Protein AF-A0A5P2AQ84-F1 (afdb_monomer_lite)

pLDDT: mean 82.45, std 14.64, range [41.22, 98.06]

Foldseek 3Di:
DVVVVVVCVVPPPPLLVCLLVVLLLLVLFVCLQQLVLVVSLVSLVSSQVSDPVGDDPLSLLLNLLSCVSVVVLVVSLVSLVVVLVVVVVVVVVVHDWLLVNLLSLQLSLVSCVVVVNNVSSVVSLVVSLVSLVVCVVPPTDDDLLVLLQVLLLSLLSVLPVLWDRHRPVRGEGSRSGRPVSHDPVNLCVLQVPADPCLCVLHDDDLPPDLSRLSSNLSSSSNSCNVPVPCRLVSSLRSLVSSCVSLVVPPPCLVSNLSSLQSNLSSCSSVRVSVSSSVSSVVSVVSVVVPDDDPDPPPPDD

Secondary structure (DSSP, 8-state):
-HHHHHHHHHHT--HHHHHHTT-HHHHHHHHHHTT-HHHHHHHHHHHHHH-TT---HHHHHHHHHHHHHTT-HHHHHHHHHHHHHHHHHHHHTT-S-HHHHHHHHHHHHHHHHHTT-HHHHHHHHHHHHHHHHHHHHH-----HHHHHHHHHHHHHHHTGGGSPPP-SSSPPP-TTS-GGGS-HHHHHHHHHTS-HHHHTTPPPPTTS-HHHHHHHHHHHHHHHTT-GGGHHHHHHHHHHHHHHHHHH-TT-HHHHHHHHHHHHHHHHHTT-HHHHHHHHHHHHHHHHHHSPPPPP-----

Structure (mmCIF, N/CA/C/O backbone):
data_AF-A0A5P2AQ84-F1
#
_entry.id   AF-A0A5P2AQ84-F1
#
loop_
_atom_site.group_PDB
_atom_site.id
_atom_site.type_symbol
_atom_site.label_atom_id
_atom_site.label_alt_id
_atom_site.label_comp_id
_atom_site.label_asym_id
_atom_site.label_entity_id
_atom_site.label_seq_id
_atom_site.pdbx_PDB_ins_code
_atom_site.Cartn_x
_atom_site.Cartn_y
_atom_site.Cartn_z
_atom_site.occupancy
_atom_site.B_iso_or_equiv
_atom_site.auth_seq_id
_atom_site.auth_comp_id
_atom_site.auth_asym_id
_atom_site.auth_atom_id
_atom_site.pdbx_PDB_model_num
ATOM 1 N N . MET A 1 1 ? 14.757 -0.993 -28.310 1.00 44.25 1 MET A N 1
ATOM 2 C CA . MET A 1 1 ? 15.789 -0.525 -27.352 1.00 44.25 1 MET A CA 1
ATOM 3 C C . MET A 1 1 ? 15.777 -1.305 -26.025 1.00 44.25 1 MET A C 1
ATOM 5 O O . MET A 1 1 ? 16.803 -1.334 -25.363 1.00 44.25 1 MET A O 1
ATOM 9 N N . CYS A 1 2 ? 14.681 -1.981 -25.638 1.00 54.44 2 CYS A N 1
ATOM 10 C CA . CYS A 1 2 ? 14.621 -2.771 -24.393 1.00 54.44 2 CYS A CA 1
ATOM 11 C C . CYS A 1 2 ? 15.257 -4.175 -24.487 1.00 54.44 2 CYS A C 1
ATOM 13 O O . CYS A 1 2 ? 15.838 -4.635 -23.508 1.00 54.44 2 CYS A O 1
ATOM 15 N N . GLU A 1 3 ? 15.244 -4.834 -25.653 1.00 43.97 3 GLU A N 1
ATOM 16 C CA . GLU A 1 3 ? 15.889 -6.151 -25.807 1.00 43.97 3 GLU A CA 1
ATOM 17 C C . GLU A 1 3 ? 17.417 -6.096 -25.713 1.00 43.97 3 GLU A C 1
ATOM 19 O O . GLU A 1 3 ? 18.007 -7.001 -25.130 1.00 43.97 3 GLU A O 1
ATOM 24 N N . GLU A 1 4 ? 18.058 -5.026 -26.197 1.00 41.97 4 GLU A N 1
ATOM 25 C CA . GLU A 1 4 ? 19.509 -4.850 -26.046 1.00 41.97 4 GLU A CA 1
ATOM 26 C C . GLU A 1 4 ? 19.905 -4.609 -24.588 1.00 41.97 4 GLU A C 1
ATOM 28 O O . GLU A 1 4 ? 20.848 -5.231 -24.120 1.00 41.97 4 GLU A O 1
ATOM 33 N N . LEU A 1 5 ? 19.165 -3.802 -23.817 1.00 50.50 5 LEU A N 1
ATOM 34 C CA . LEU A 1 5 ? 19.452 -3.617 -22.386 1.00 50.50 5 LEU A CA 1
ATOM 35 C C . LEU A 1 5 ? 19.204 -4.899 -21.577 1.00 50.50 5 LEU A C 1
ATOM 37 O O . LEU A 1 5 ? 19.993 -5.223 -20.691 1.00 50.50 5 LEU A O 1
ATOM 41 N N . ALA A 1 6 ? 18.168 -5.673 -21.915 1.00 48.38 6 ALA A N 1
ATOM 42 C CA . ALA A 1 6 ? 17.906 -6.972 -21.299 1.00 48.38 6 ALA A CA 1
ATOM 43 C C . ALA A 1 6 ? 18.914 -8.057 -21.738 1.00 48.38 6 ALA A C 1
ATOM 45 O O . ALA A 1 6 ? 19.216 -8.967 -20.969 1.00 48.38 6 ALA A O 1
ATOM 46 N N . ALA A 1 7 ? 19.453 -8.003 -22.960 1.00 41.69 7 ALA A N 1
ATOM 47 C CA . ALA A 1 7 ? 20.528 -8.886 -23.427 1.00 41.69 7 ALA A CA 1
ATOM 48 C C . ALA A 1 7 ? 21.891 -8.508 -22.814 1.00 41.69 7 ALA A C 1
ATOM 50 O O . ALA A 1 7 ? 22.640 -9.386 -22.393 1.00 41.69 7 ALA A O 1
ATOM 51 N N . VAL A 1 8 ? 22.171 -7.213 -22.651 1.00 43.34 8 VAL A N 1
ATOM 52 C CA . VAL A 1 8 ? 23.368 -6.688 -21.972 1.00 43.34 8 VAL A CA 1
ATOM 53 C C . VAL A 1 8 ? 23.326 -6.977 -20.462 1.00 43.34 8 VAL A C 1
ATOM 55 O O . VAL A 1 8 ? 24.349 -7.343 -19.879 1.00 43.34 8 VAL A O 1
ATOM 58 N N . ALA A 1 9 ? 22.145 -6.939 -19.832 1.00 47.69 9 ALA A N 1
ATOM 59 C CA . ALA A 1 9 ? 21.945 -7.414 -18.458 1.00 47.69 9 ALA A CA 1
ATOM 60 C C . ALA A 1 9 ? 22.177 -8.930 -18.316 1.00 47.69 9 ALA A C 1
ATOM 62 O O . ALA A 1 9 ? 22.679 -9.381 -17.289 1.00 47.69 9 ALA A O 1
ATOM 63 N N . ARG A 1 10 ? 21.864 -9.714 -19.359 1.00 50.53 10 ARG A N 1
ATOM 64 C CA . ARG A 1 10 ? 22.060 -11.171 -19.381 1.00 50.53 10 ARG A CA 1
ATOM 65 C C . ARG A 1 10 ? 23.508 -11.600 -19.641 1.00 50.53 10 ARG A C 1
ATOM 67 O O . ARG A 1 10 ? 23.844 -12.722 -19.269 1.00 50.53 10 ARG A O 1
ATOM 74 N N . HIS A 1 11 ? 24.355 -10.769 -20.262 1.00 41.22 11 HIS A N 1
ATOM 75 C CA . HIS A 1 11 ? 25.681 -11.201 -20.745 1.00 41.22 11 HIS A CA 1
ATOM 76 C C . HIS A 1 11 ? 26.899 -10.322 -20.406 1.00 41.22 11 HIS A C 1
ATOM 78 O O . HIS A 1 11 ? 28.002 -10.692 -20.803 1.00 41.22 11 HIS A O 1
ATOM 84 N N . GLY A 1 12 ? 26.800 -9.225 -19.647 1.00 42.78 12 GLY A N 1
ATOM 85 C CA . GLY A 1 12 ? 28.044 -8.494 -19.335 1.00 42.78 12 GLY A CA 1
ATOM 86 C C . GLY A 1 12 ? 27.992 -7.267 -18.439 1.00 42.78 12 GLY A C 1
ATOM 87 O O . GLY A 1 12 ? 29.034 -6.655 -18.217 1.00 42.78 12 GLY A O 1
ATOM 88 N N . LEU A 1 13 ? 26.839 -6.880 -17.900 1.00 53.53 13 LEU A N 1
ATOM 89 C CA . LEU A 1 13 ? 26.825 -5.861 -16.856 1.00 53.53 13 LEU A CA 1
ATOM 90 C C . LEU A 1 13 ? 27.355 -6.473 -15.560 1.00 53.53 13 LEU A C 1
ATOM 92 O O . LEU A 1 13 ? 26.782 -7.429 -15.040 1.00 53.53 13 LEU A O 1
ATOM 96 N N . ASP A 1 14 ? 28.432 -5.899 -15.021 1.00 64.88 14 ASP A N 1
ATOM 97 C CA . ASP A 1 14 ? 28.764 -6.039 -13.607 1.00 64.88 14 ASP A CA 1
ATOM 98 C C . ASP A 1 14 ? 27.556 -5.520 -12.816 1.00 64.88 14 ASP A C 1
ATOM 100 O O . ASP A 1 14 ? 27.454 -4.333 -12.520 1.00 64.88 14 ASP A O 1
ATOM 104 N N . LEU A 1 15 ? 26.586 -6.398 -12.541 1.00 60.47 15 LEU A N 1
ATOM 105 C CA . LEU A 1 15 ? 25.355 -6.060 -11.829 1.00 60.47 15 LEU A CA 1
ATOM 106 C C . LEU A 1 15 ? 25.687 -5.454 -10.464 1.00 60.47 15 LEU A C 1
ATOM 108 O O . LEU A 1 15 ? 24.972 -4.575 -9.994 1.00 60.47 15 LEU A O 1
ATOM 112 N N . ARG A 1 16 ? 26.819 -5.852 -9.863 1.00 58.78 16 ARG A N 1
ATOM 113 C CA . ARG A 1 16 ? 27.332 -5.239 -8.634 1.00 58.78 16 ARG A CA 1
ATOM 114 C C . ARG A 1 16 ? 27.873 -3.835 -8.896 1.00 58.78 16 ARG A C 1
ATOM 116 O O . ARG A 1 16 ? 27.653 -2.951 -8.078 1.00 58.78 16 ARG A O 1
ATOM 123 N N . GLY A 1 17 ? 28.553 -3.609 -10.012 1.00 58.19 17 GLY A N 1
ATOM 124 C CA . GLY A 1 17 ? 29.008 -2.295 -10.473 1.00 58.19 17 GLY A CA 1
ATOM 125 C C . GLY A 1 17 ? 27.855 -1.343 -10.802 1.00 58.19 17 GLY A C 1
ATOM 126 O O . GLY A 1 17 ? 27.860 -0.199 -10.356 1.00 58.19 17 GLY A O 1
ATOM 127 N N . ALA A 1 18 ? 26.824 -1.811 -11.504 1.00 61.06 18 ALA A N 1
ATOM 128 C CA . ALA A 1 18 ? 25.643 -1.015 -11.832 1.00 61.06 18 ALA A CA 1
ATOM 129 C C . ALA A 1 18 ? 24.781 -0.705 -10.592 1.00 61.06 18 ALA A C 1
ATOM 131 O O . ALA A 1 18 ? 24.343 0.435 -10.429 1.00 61.06 18 ALA A O 1
ATOM 132 N N . ALA A 1 19 ? 24.622 -1.670 -9.677 1.00 60.28 19 ALA A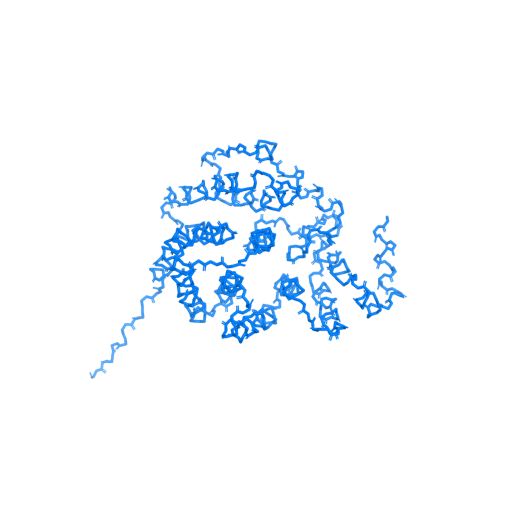 N 1
ATOM 133 C CA . ALA A 1 19 ? 24.042 -1.460 -8.348 1.00 60.28 19 ALA A CA 1
ATOM 134 C C . ALA A 1 19 ? 24.817 -0.397 -7.547 1.00 60.28 19 ALA A C 1
ATOM 136 O O . ALA A 1 19 ? 24.253 0.600 -7.101 1.00 60.28 19 ALA A O 1
ATOM 137 N N . ARG A 1 20 ? 26.152 -0.520 -7.470 1.00 60.00 20 ARG A N 1
ATOM 138 C CA . ARG A 1 20 ? 27.031 0.473 -6.815 1.00 60.00 20 ARG A CA 1
ATOM 139 C C . ARG A 1 20 ? 26.928 1.878 -7.412 1.00 60.00 20 ARG A C 1
ATOM 141 O O . ARG A 1 20 ? 27.202 2.844 -6.703 1.00 60.00 20 ARG A O 1
ATOM 148 N N . ASN A 1 21 ? 26.542 1.982 -8.680 1.00 62.62 21 ASN A N 1
ATOM 149 C CA . ASN A 1 21 ? 26.351 3.242 -9.396 1.00 62.62 21 ASN A CA 1
ATOM 150 C C . ASN A 1 21 ? 24.903 3.768 -9.325 1.00 62.62 21 ASN A C 1
ATOM 152 O O . ASN A 1 21 ? 24.571 4.724 -10.021 1.00 62.62 21 ASN A O 1
ATOM 156 N N . GLY A 1 22 ? 24.041 3.171 -8.492 1.00 64.75 22 GLY A N 1
ATOM 157 C CA . GLY A 1 22 ? 22.682 3.657 -8.235 1.00 64.75 22 GLY A CA 1
ATOM 158 C C . GLY A 1 22 ? 21.641 3.259 -9.285 1.00 64.75 22 GLY A C 1
ATOM 159 O O . GLY A 1 22 ? 20.554 3.835 -9.302 1.00 64.75 22 GLY A O 1
ATOM 160 N N . PHE A 1 23 ? 21.941 2.285 -10.153 1.00 72.06 23 PHE A N 1
ATOM 161 C CA . PHE A 1 23 ? 20.999 1.782 -11.164 1.00 72.06 23 PHE A CA 1
ATOM 162 C C . PHE A 1 23 ? 20.190 0.559 -10.708 1.00 72.06 23 PHE A C 1
ATOM 164 O O . PHE A 1 23 ? 19.353 0.079 -11.472 1.00 72.06 23 PHE A O 1
ATOM 171 N N . GLY A 1 24 ? 20.401 0.061 -9.485 1.00 77.06 24 GLY A N 1
ATOM 172 C CA . GLY A 1 24 ? 19.746 -1.149 -8.974 1.00 77.06 24 GLY A CA 1
ATOM 173 C C . GLY A 1 24 ? 18.219 -1.105 -9.040 1.00 77.06 24 GLY A C 1
ATOM 174 O O . GLY A 1 24 ? 17.603 -2.036 -9.559 1.00 77.06 24 GLY A O 1
ATOM 175 N N . GLY A 1 25 ? 17.609 0.019 -8.645 1.00 81.38 25 GLY A N 1
ATOM 176 C CA . GLY A 1 25 ? 16.155 0.213 -8.715 1.00 81.38 25 GLY A CA 1
ATOM 177 C C . GLY A 1 25 ? 15.579 0.063 -10.129 1.00 81.38 25 GLY A C 1
ATOM 178 O O . GLY A 1 25 ? 14.573 -0.623 -10.314 1.00 81.38 25 GLY A O 1
ATOM 179 N N . ARG A 1 26 ? 16.251 0.633 -11.139 1.00 85.31 26 ARG A N 1
ATOM 180 C CA . ARG A 1 26 ? 15.857 0.524 -12.555 1.00 85.31 26 ARG A CA 1
ATOM 181 C C . ARG A 1 26 ? 16.129 -0.869 -13.126 1.00 85.31 26 ARG A C 1
ATOM 183 O O . ARG A 1 26 ? 15.324 -1.374 -13.901 1.00 85.31 26 ARG A O 1
ATOM 190 N N . LEU A 1 27 ? 17.237 -1.500 -12.737 1.00 88.06 27 LEU A N 1
ATOM 191 C CA . LEU A 1 27 ? 17.566 -2.864 -13.162 1.00 88.06 27 LEU A CA 1
ATOM 192 C C . LEU A 1 27 ? 16.569 -3.896 -12.632 1.00 88.06 27 LEU A C 1
ATOM 194 O O . LEU A 1 27 ? 16.272 -4.854 -13.336 1.00 88.06 27 LEU A O 1
ATOM 198 N N . ALA A 1 28 ? 16.034 -3.694 -11.427 1.00 91.69 28 ALA A N 1
ATOM 199 C CA . ALA A 1 28 ? 15.001 -4.555 -10.862 1.00 91.69 28 ALA A CA 1
ATOM 200 C C . ALA A 1 28 ? 13.589 -4.233 -11.394 1.00 91.69 28 ALA A C 1
ATOM 202 O O . ALA A 1 28 ? 12.747 -5.126 -11.463 1.00 91.69 28 ALA A O 1
ATOM 203 N N . ALA A 1 29 ? 13.329 -2.988 -11.813 1.00 92.88 29 ALA A N 1
ATOM 204 C CA . ALA A 1 29 ? 12.033 -2.594 -12.365 1.00 92.88 29 ALA A CA 1
ATOM 205 C C . ALA A 1 29 ? 11.711 -3.329 -13.677 1.00 92.88 29 ALA A C 1
ATOM 207 O O . ALA A 1 29 ? 10.616 -3.855 -13.813 1.00 92.88 29 ALA A O 1
ATOM 208 N N . VAL A 1 30 ? 12.665 -3.449 -14.608 1.00 92.56 30 VAL A N 1
ATOM 209 C CA . VAL A 1 30 ? 12.448 -4.114 -15.912 1.00 92.56 30 VAL A CA 1
ATOM 210 C C . VAL A 1 30 ? 11.907 -5.552 -15.786 1.00 92.56 30 VAL A C 1
ATOM 212 O O . VAL A 1 30 ? 10.845 -5.830 -16.341 1.00 92.56 30 VAL A O 1
ATOM 215 N N . PRO A 1 31 ? 12.548 -6.483 -15.049 1.00 94.06 31 PRO A N 1
ATOM 216 C CA . PRO A 1 31 ? 11.983 -7.817 -14.865 1.00 94.06 31 PRO A CA 1
ATOM 217 C C . PRO A 1 31 ? 10.656 -7.785 -14.091 1.00 94.06 31 PRO A C 1
ATOM 219 O O . PRO A 1 31 ? 9.790 -8.615 -14.356 1.00 94.06 31 PRO A O 1
ATOM 222 N N . ALA A 1 32 ? 10.445 -6.827 -13.181 1.00 95.06 32 ALA A N 1
ATOM 223 C CA . ALA A 1 32 ? 9.155 -6.677 -12.509 1.00 95.06 32 ALA A CA 1
ATOM 224 C C . ALA A 1 32 ? 8.034 -6.253 -13.476 1.00 95.06 32 ALA A C 1
ATOM 226 O O . ALA A 1 32 ? 6.919 -6.755 -13.345 1.00 95.06 32 ALA A O 1
ATOM 227 N N . GLU A 1 33 ? 8.325 -5.387 -14.450 1.00 95.31 33 GLU A N 1
ATOM 228 C CA . GLU A 1 33 ? 7.379 -4.983 -15.498 1.00 95.31 33 GLU A CA 1
ATOM 229 C C . GLU A 1 33 ? 6.955 -6.174 -16.364 1.00 95.31 33 GLU A C 1
ATOM 231 O O . GLU A 1 33 ? 5.771 -6.351 -16.647 1.00 95.31 33 GLU A O 1
ATOM 236 N N . GLU A 1 34 ? 7.904 -7.047 -16.702 1.00 95.12 34 GLU A N 1
ATOM 237 C CA . GLU A 1 34 ? 7.670 -8.273 -17.476 1.00 95.12 34 GLU A CA 1
ATOM 238 C C . GLU A 1 34 ? 6.975 -9.399 -16.681 1.00 95.12 34 GLU A C 1
ATOM 240 O O . GLU A 1 34 ? 6.817 -10.507 -17.198 1.00 95.12 34 GLU A O 1
ATOM 245 N N . GLY A 1 35 ? 6.618 -9.173 -15.410 1.00 93.81 35 GLY A N 1
ATOM 246 C CA . GLY A 1 35 ? 6.045 -10.198 -14.526 1.00 93.81 35 GLY A CA 1
ATOM 247 C C . GLY A 1 35 ? 7.061 -11.213 -13.978 1.00 93.81 35 GLY A C 1
ATOM 248 O O . GLY A 1 35 ? 6.695 -12.157 -13.279 1.00 93.81 35 GLY A O 1
ATOM 249 N N . ARG A 1 36 ? 8.362 -11.028 -14.237 1.00 95.75 36 ARG A N 1
ATOM 250 C CA . ARG A 1 36 ? 9.463 -11.878 -13.740 1.00 95.75 36 ARG A CA 1
ATOM 251 C C . ARG A 1 36 ? 9.858 -11.467 -12.320 1.00 95.75 36 ARG A C 1
ATOM 253 O O . ARG A 1 36 ? 10.991 -11.073 -12.046 1.00 95.75 36 ARG A O 1
ATOM 260 N N . HIS A 1 37 ? 8.904 -11.559 -11.398 1.00 95.56 37 HIS A N 1
ATOM 261 C CA . HIS A 1 37 ? 9.048 -11.037 -10.038 1.00 95.56 37 HIS A CA 1
ATOM 262 C C . HIS A 1 37 ? 10.152 -11.721 -9.217 1.00 95.56 37 HIS A C 1
ATOM 264 O O . HIS A 1 37 ? 10.824 -11.044 -8.441 1.00 95.56 37 HIS A O 1
ATOM 270 N N . SER A 1 38 ? 10.413 -13.019 -9.425 1.00 96.19 38 SER A N 1
ATOM 271 C CA . SER A 1 38 ? 11.516 -13.719 -8.744 1.00 96.19 38 SER A CA 1
ATOM 272 C C . SER A 1 38 ? 12.878 -13.113 -9.084 1.00 96.19 38 SER A C 1
ATOM 274 O O . SER A 1 38 ? 13.692 -12.878 -8.200 1.00 96.19 38 SER A O 1
ATOM 276 N N . GLU A 1 39 ? 13.101 -12.796 -10.357 1.00 94.69 39 GLU A N 1
ATOM 277 C CA . GLU A 1 39 ? 14.348 -12.187 -10.816 1.00 94.69 39 GLU A CA 1
ATOM 278 C C . GLU A 1 39 ? 14.480 -10.742 -10.346 1.00 94.69 39 GLU A C 1
ATOM 280 O O . GLU A 1 39 ? 15.552 -10.339 -9.901 1.00 94.69 39 GLU A O 1
ATOM 285 N N . ALA A 1 40 ? 13.385 -9.977 -10.367 1.00 95.06 40 ALA A N 1
ATOM 286 C CA . ALA A 1 40 ? 13.365 -8.642 -9.778 1.00 95.06 40 ALA A CA 1
ATOM 287 C C . ALA A 1 40 ? 13.769 -8.677 -8.293 1.00 95.06 40 ALA A C 1
ATOM 289 O O . ALA A 1 40 ? 14.592 -7.870 -7.858 1.00 95.06 40 ALA A O 1
ATOM 290 N N . ALA A 1 41 ? 13.253 -9.648 -7.530 1.00 95.69 41 ALA A N 1
ATOM 291 C CA . ALA A 1 41 ? 13.601 -9.826 -6.124 1.00 95.69 41 ALA A CA 1
ATOM 292 C C . ALA A 1 41 ? 15.087 -10.159 -5.925 1.00 95.69 41 ALA A C 1
ATOM 294 O O . ALA A 1 41 ? 15.713 -9.638 -5.000 1.00 95.69 41 ALA A O 1
ATOM 295 N N . ASP A 1 42 ? 15.667 -10.983 -6.797 1.00 93.75 42 ASP A N 1
ATOM 296 C CA . ASP A 1 42 ? 17.083 -11.341 -6.729 1.00 93.75 42 ASP A CA 1
ATOM 297 C C . ASP A 1 42 ? 17.989 -10.145 -7.073 1.00 93.75 42 ASP A C 1
ATOM 299 O O . ASP A 1 42 ? 19.002 -9.924 -6.402 1.00 93.75 42 ASP A O 1
ATOM 303 N N . VAL A 1 43 ? 17.602 -9.311 -8.048 1.00 91.56 43 VAL A N 1
ATOM 304 C CA . VAL A 1 43 ? 18.307 -8.053 -8.358 1.00 91.56 43 VAL A CA 1
ATOM 305 C C . VAL A 1 43 ? 18.221 -7.077 -7.183 1.00 91.56 43 VAL A C 1
ATOM 307 O O . VAL A 1 43 ? 19.248 -6.529 -6.779 1.00 91.56 43 VAL A O 1
ATOM 310 N N . CYS A 1 44 ? 17.043 -6.908 -6.574 1.00 91.69 44 CYS A N 1
ATOM 311 C CA . CYS A 1 44 ? 16.884 -6.099 -5.363 1.00 91.69 44 CYS A CA 1
ATOM 312 C C . CYS A 1 44 ? 17.771 -6.599 -4.211 1.00 91.69 44 CYS A C 1
ATOM 314 O O . CYS A 1 44 ? 18.407 -5.798 -3.526 1.00 91.69 44 CYS A O 1
ATOM 316 N N . ALA A 1 45 ? 17.864 -7.917 -4.008 1.00 91.00 45 ALA A N 1
ATOM 317 C CA . ALA A 1 45 ? 18.726 -8.499 -2.982 1.00 91.00 45 ALA A CA 1
ATOM 318 C C . ALA A 1 45 ? 20.215 -8.216 -3.243 1.00 91.00 45 ALA A C 1
ATOM 320 O O . ALA A 1 45 ? 20.974 -7.953 -2.306 1.00 91.00 45 ALA A O 1
ATOM 321 N N . LEU A 1 46 ? 20.650 -8.281 -4.506 1.00 86.81 46 LEU A N 1
ATOM 322 C CA . LEU A 1 46 ? 22.018 -7.943 -4.900 1.00 86.81 46 LEU A CA 1
ATOM 323 C C . LEU A 1 46 ? 22.326 -6.464 -4.660 1.00 86.81 46 LEU A C 1
ATOM 325 O O . LEU A 1 46 ? 23.385 -6.158 -4.111 1.00 86.81 46 LEU A O 1
ATOM 329 N N . ASP A 1 47 ? 21.403 -5.575 -5.020 1.00 84.06 47 ASP A N 1
ATOM 330 C CA . ASP A 1 47 ? 21.540 -4.132 -4.817 1.00 84.06 47 ASP A CA 1
ATOM 331 C C . ASP A 1 47 ? 21.629 -3.779 -3.326 1.00 84.06 47 ASP A C 1
ATOM 333 O O . ASP A 1 47 ? 22.592 -3.149 -2.884 1.00 84.06 47 ASP A O 1
ATOM 337 N N . ALA A 1 48 ? 20.719 -4.328 -2.516 1.00 84.25 48 ALA A N 1
ATOM 338 C CA . ALA A 1 48 ? 20.719 -4.162 -1.065 1.00 84.25 48 ALA A CA 1
ATOM 339 C C . ALA A 1 48 ? 22.032 -4.625 -0.406 1.00 84.25 48 ALA A C 1
ATOM 341 O O . ALA A 1 48 ? 22.498 -4.008 0.551 1.00 84.25 48 ALA A O 1
ATOM 342 N N . ARG A 1 49 ? 22.648 -5.703 -0.914 1.00 83.56 49 ARG A N 1
ATOM 343 C CA . ARG A 1 49 ? 23.950 -6.209 -0.434 1.00 83.56 49 ARG A CA 1
ATOM 344 C C . ARG A 1 49 ? 25.136 -5.379 -0.931 1.00 83.56 49 ARG A C 1
ATOM 346 O O . ARG A 1 49 ? 26.188 -5.391 -0.297 1.00 83.56 49 ARG A O 1
ATOM 353 N N . ALA A 1 50 ? 25.004 -4.713 -2.075 1.00 80.50 50 ALA A N 1
ATOM 354 C CA . ALA A 1 50 ? 26.050 -3.880 -2.660 1.00 80.50 50 ALA A CA 1
ATOM 355 C C . ALA A 1 50 ? 26.075 -2.454 -2.078 1.00 80.50 50 ALA A C 1
ATOM 357 O O . ALA A 1 50 ? 27.104 -1.775 -2.174 1.00 80.50 50 ALA A O 1
ATOM 358 N N . ALA A 1 51 ? 24.972 -2.008 -1.470 1.00 78.75 51 ALA A N 1
ATOM 359 C CA . ALA A 1 51 ? 24.835 -0.692 -0.862 1.00 78.75 51 ALA A CA 1
ATOM 360 C C . ALA A 1 51 ? 25.756 -0.518 0.361 1.00 78.75 51 ALA A C 1
ATOM 362 O O . ALA A 1 51 ? 25.606 -1.185 1.383 1.00 78.75 51 ALA A O 1
ATOM 363 N N . ARG A 1 52 ? 26.698 0.435 0.282 1.00 74.44 52 ARG A N 1
ATOM 364 C CA . ARG A 1 52 ? 27.662 0.723 1.368 1.00 74.44 52 ARG A CA 1
ATOM 365 C C . ARG A 1 52 ? 26.998 1.176 2.669 1.00 74.44 52 ARG A C 1
ATOM 367 O O . ARG A 1 52 ? 27.517 0.893 3.740 1.00 74.44 52 ARG A O 1
ATOM 374 N N . SER A 1 53 ? 25.875 1.878 2.561 1.00 76.94 53 SER A N 1
ATOM 375 C CA . SER A 1 53 ? 25.111 2.409 3.696 1.00 76.94 53 SER A CA 1
ATOM 376 C C . SER A 1 53 ? 23.946 1.499 4.102 1.00 76.94 53 SER A C 1
ATOM 378 O O . SER A 1 53 ? 23.099 1.914 4.885 1.00 76.94 53 SER A O 1
ATOM 380 N N . GLY A 1 54 ? 23.890 0.274 3.567 1.00 79.62 54 GLY A N 1
ATOM 381 C CA . GLY A 1 54 ? 22.709 -0.580 3.646 1.00 79.62 54 GLY A CA 1
ATOM 382 C C . GLY A 1 54 ? 21.582 -0.126 2.704 1.00 79.62 54 GLY A C 1
ATOM 383 O O . GLY A 1 54 ? 21.678 0.936 2.082 1.00 79.62 54 GLY A O 1
ATOM 384 N N . PRO A 1 55 ? 20.529 -0.948 2.552 1.00 82.44 55 PRO A N 1
ATOM 385 C CA . PRO A 1 55 ? 19.387 -0.622 1.705 1.00 82.44 55 PRO A CA 1
ATOM 386 C C . PRO A 1 55 ? 18.552 0.506 2.316 1.00 82.44 55 PRO A C 1
ATOM 388 O O . PRO A 1 55 ? 18.289 0.518 3.520 1.00 82.44 55 PRO A O 1
ATOM 391 N N . SER A 1 56 ? 18.088 1.430 1.478 1.00 81.06 56 SER A N 1
ATOM 392 C CA . SER A 1 56 ? 17.144 2.459 1.905 1.00 81.06 56 SER A CA 1
ATOM 393 C C . SER A 1 56 ? 15.752 1.872 2.175 1.00 81.06 56 SER A C 1
ATOM 395 O O . SER A 1 56 ? 15.429 0.753 1.768 1.00 81.06 56 SER A O 1
ATOM 397 N N . SER A 1 57 ? 14.886 2.649 2.833 1.00 80.06 57 SER A N 1
ATOM 398 C CA . SER A 1 57 ? 13.477 2.275 3.039 1.00 80.06 57 SER A CA 1
ATOM 399 C C . SER A 1 57 ? 12.771 1.944 1.719 1.00 80.06 57 SER A C 1
ATOM 401 O O . SER A 1 57 ? 12.026 0.968 1.652 1.00 80.06 57 SER A O 1
ATOM 403 N N . ASP A 1 58 ? 13.057 2.699 0.657 1.00 82.75 58 ASP A N 1
ATOM 404 C CA . ASP A 1 58 ? 12.461 2.471 -0.659 1.00 82.75 58 ASP A CA 1
ATOM 405 C C . ASP A 1 58 ? 12.998 1.195 -1.320 1.00 82.75 58 ASP A C 1
ATOM 407 O O . ASP A 1 58 ? 12.233 0.465 -1.946 1.00 82.75 58 ASP A O 1
ATOM 411 N N . ASP A 1 59 ? 14.283 0.876 -1.132 1.00 86.62 59 ASP A N 1
ATOM 412 C CA . ASP A 1 59 ? 14.868 -0.366 -1.656 1.00 86.62 59 ASP A CA 1
ATOM 413 C C . ASP A 1 59 ? 14.242 -1.584 -0.965 1.00 86.62 59 ASP A C 1
ATOM 415 O O . ASP A 1 59 ? 13.934 -2.586 -1.605 1.00 86.62 59 ASP A O 1
ATOM 419 N N . LEU A 1 60 ? 13.977 -1.480 0.342 1.00 89.06 60 LEU A N 1
ATOM 420 C CA . LEU A 1 60 ? 13.280 -2.513 1.113 1.00 89.06 60 LEU A CA 1
ATOM 421 C C . LEU A 1 60 ? 11.810 -2.653 0.684 1.00 89.06 60 LEU A C 1
ATOM 423 O O . LEU A 1 60 ? 11.285 -3.769 0.657 1.00 89.06 60 LEU A O 1
ATOM 427 N N . VAL A 1 61 ? 11.138 -1.553 0.318 1.00 89.12 61 VAL A N 1
ATOM 428 C CA . VAL A 1 61 ? 9.784 -1.581 -0.268 1.00 89.12 61 VAL A CA 1
ATOM 429 C C . VAL A 1 61 ? 9.802 -2.309 -1.610 1.00 89.12 61 VAL A C 1
ATOM 431 O O . VAL A 1 61 ? 9.026 -3.244 -1.787 1.00 89.12 61 VAL A O 1
ATOM 434 N N . ALA A 1 62 ? 10.694 -1.930 -2.526 1.00 92.19 62 ALA A N 1
ATOM 435 C CA . ALA A 1 62 ? 10.804 -2.567 -3.836 1.00 92.19 62 ALA A CA 1
ATOM 436 C C . ALA A 1 62 ? 11.146 -4.060 -3.711 1.00 92.19 62 ALA A C 1
ATOM 438 O O . ALA A 1 62 ? 10.505 -4.905 -4.336 1.00 92.19 62 ALA A O 1
ATOM 439 N N . TRP A 1 63 ? 12.091 -4.401 -2.831 1.00 94.31 63 TRP A N 1
ATOM 440 C CA . TRP A 1 63 ? 12.506 -5.782 -2.610 1.00 94.31 63 TRP A CA 1
ATOM 441 C C . TRP A 1 63 ? 11.382 -6.648 -2.029 1.00 94.31 63 TRP A C 1
ATOM 443 O O . TRP A 1 63 ? 11.078 -7.708 -2.577 1.00 94.31 63 TRP A O 1
ATOM 453 N N . SER A 1 64 ? 10.729 -6.194 -0.953 1.00 94.19 64 SER A N 1
ATOM 454 C CA . SER A 1 64 ? 9.597 -6.926 -0.361 1.00 94.19 64 SER A CA 1
ATOM 455 C C . SER A 1 64 ? 8.427 -7.058 -1.339 1.00 94.19 64 SER A C 1
ATOM 457 O O . SER A 1 64 ? 7.836 -8.130 -1.431 1.00 94.19 64 SER A O 1
ATOM 459 N N . ALA A 1 65 ? 8.145 -6.022 -2.134 1.00 93.50 65 ALA A N 1
ATOM 460 C CA . ALA A 1 65 ? 7.119 -6.056 -3.171 1.00 93.50 65 ALA A CA 1
ATOM 461 C C . ALA A 1 65 ? 7.413 -7.091 -4.268 1.00 93.50 65 ALA A C 1
ATOM 463 O O . ALA A 1 65 ? 6.498 -7.784 -4.714 1.00 93.50 65 ALA A O 1
ATOM 464 N N . ALA A 1 66 ? 8.670 -7.199 -4.707 1.00 95.88 66 ALA A N 1
ATOM 465 C CA . ALA A 1 66 ? 9.082 -8.187 -5.697 1.00 95.88 66 ALA A CA 1
ATOM 466 C C . ALA A 1 66 ? 9.009 -9.619 -5.139 1.00 95.88 66 ALA A C 1
ATOM 468 O O . ALA A 1 66 ? 8.517 -10.513 -5.824 1.00 95.88 66 ALA A O 1
ATOM 469 N N . LEU A 1 67 ? 9.432 -9.833 -3.886 1.00 95.88 67 LEU A N 1
ATOM 470 C CA . LEU A 1 67 ? 9.322 -11.129 -3.204 1.00 95.88 67 LEU A CA 1
ATOM 471 C C . LEU A 1 67 ? 7.862 -11.571 -3.049 1.00 95.88 67 LEU A C 1
ATOM 473 O O . LEU A 1 67 ? 7.528 -12.705 -3.384 1.00 95.88 67 LEU A O 1
ATOM 477 N N . ASP A 1 68 ? 6.993 -10.673 -2.586 1.00 93.50 68 ASP A N 1
ATOM 478 C CA . ASP A 1 68 ? 5.568 -10.957 -2.406 1.00 93.50 68 ASP A CA 1
ATOM 479 C C . ASP A 1 68 ? 4.897 -11.319 -3.738 1.00 93.50 68 ASP A C 1
ATOM 481 O O . ASP A 1 68 ? 4.211 -12.334 -3.847 1.00 93.50 68 ASP A O 1
ATOM 485 N N . ALA A 1 69 ? 5.192 -10.558 -4.795 1.00 93.12 69 ALA A N 1
ATOM 486 C CA . ALA A 1 69 ? 4.684 -10.823 -6.138 1.00 93.12 69 ALA A CA 1
ATOM 487 C C . ALA A 1 69 ? 5.230 -12.118 -6.763 1.00 93.12 69 ALA A C 1
ATOM 489 O O . ALA A 1 69 ? 4.599 -12.687 -7.650 1.00 93.12 69 ALA A O 1
ATOM 490 N N . ALA A 1 70 ? 6.390 -12.590 -6.303 1.00 94.94 70 ALA A N 1
ATOM 491 C CA . ALA A 1 70 ? 6.961 -13.881 -6.671 1.00 94.94 70 ALA A CA 1
ATOM 492 C C . ALA A 1 70 ? 6.384 -15.058 -5.857 1.00 94.94 70 ALA A C 1
ATOM 494 O O . ALA A 1 70 ? 6.819 -16.193 -6.044 1.00 94.94 70 ALA A O 1
ATOM 495 N N . GLY A 1 71 ? 5.455 -14.808 -4.923 1.00 93.44 71 GLY A N 1
ATOM 496 C CA . GLY A 1 71 ? 4.915 -15.818 -4.006 1.00 93.44 71 GLY A CA 1
ATOM 497 C C . GLY A 1 71 ? 5.843 -16.169 -2.835 1.00 93.44 71 GLY A C 1
ATOM 498 O O . GLY A 1 71 ? 5.554 -17.078 -2.058 1.00 93.44 71 GLY A O 1
ATOM 499 N N . ARG A 1 72 ? 6.962 -15.451 -2.663 1.00 95.25 72 ARG A N 1
ATOM 500 C CA . ARG A 1 72 ? 7.942 -15.647 -1.576 1.00 95.25 72 ARG A CA 1
ATOM 501 C C . ARG A 1 72 ? 7.520 -14.860 -0.327 1.00 95.25 72 ARG A C 1
ATOM 503 O O . ARG A 1 72 ? 8.286 -14.061 0.210 1.00 95.25 72 ARG A O 1
ATOM 510 N N . HIS A 1 73 ? 6.282 -15.068 0.133 1.00 92.06 73 HIS A N 1
ATOM 511 C CA . HIS A 1 73 ? 5.622 -14.234 1.152 1.00 92.06 73 HIS A CA 1
ATOM 512 C C . HIS A 1 73 ? 6.379 -14.162 2.487 1.00 92.06 73 HIS A C 1
ATOM 514 O O . HIS A 1 73 ? 6.463 -13.099 3.099 1.00 92.06 73 HIS A O 1
ATOM 520 N N . GLN A 1 74 ? 6.971 -15.273 2.931 1.00 91.00 74 GLN A N 1
ATOM 521 C CA . GLN A 1 74 ? 7.728 -15.301 4.184 1.00 91.00 74 GLN A CA 1
ATOM 522 C C . GLN 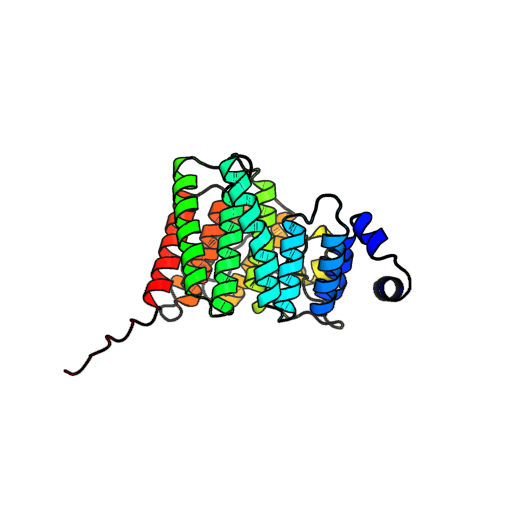A 1 74 ? 9.003 -14.449 4.099 1.00 91.00 74 GLN A C 1
ATOM 524 O O . GLN A 1 74 ? 9.264 -13.637 4.983 1.00 91.00 74 GLN A O 1
ATOM 529 N N . GLU A 1 75 ? 9.756 -14.564 3.004 1.00 94.62 75 GLU A N 1
ATOM 530 C CA . GLU A 1 75 ? 10.938 -13.727 2.772 1.00 94.62 75 GLU A CA 1
ATOM 531 C C . GLU A 1 75 ? 10.550 -12.250 2.625 1.00 94.62 75 GLU A C 1
ATOM 533 O O . GLU A 1 75 ? 11.241 -11.364 3.131 1.00 94.62 75 GLU A O 1
ATOM 538 N N . ALA A 1 76 ? 9.417 -11.970 1.971 1.00 93.06 76 ALA A N 1
ATOM 539 C CA . ALA A 1 76 ? 8.886 -10.617 1.853 1.00 93.06 76 ALA A CA 1
ATOM 540 C C . ALA A 1 76 ? 8.601 -10.001 3.234 1.00 93.06 76 ALA A C 1
ATOM 542 O O . ALA A 1 76 ? 8.974 -8.852 3.480 1.00 93.06 76 ALA A O 1
ATOM 543 N N . LEU A 1 77 ? 8.000 -10.771 4.151 1.00 89.75 77 LEU A N 1
ATOM 544 C CA . LEU A 1 77 ? 7.752 -10.359 5.537 1.00 89.75 77 LEU A CA 1
ATOM 545 C C . LEU A 1 77 ? 9.051 -10.103 6.312 1.00 89.75 77 LEU A C 1
ATOM 547 O O . LEU A 1 77 ? 9.135 -9.118 7.044 1.00 89.75 77 LEU A O 1
ATOM 551 N N . GLU A 1 78 ? 10.075 -10.939 6.136 1.00 91.06 78 GLU A N 1
ATOM 552 C CA . GLU A 1 78 ? 11.384 -10.757 6.779 1.00 91.06 78 GLU A CA 1
ATOM 553 C C . GLU A 1 78 ? 12.093 -9.489 6.297 1.00 91.06 78 GLU A C 1
ATOM 555 O O . GLU A 1 78 ? 12.625 -8.721 7.102 1.00 91.06 78 GLU A O 1
ATOM 560 N N . VAL A 1 79 ? 12.069 -9.221 4.987 1.00 90.94 79 VAL A N 1
ATOM 561 C CA . VAL A 1 79 ? 12.592 -7.967 4.427 1.00 90.94 79 VAL A CA 1
ATOM 562 C C . VAL A 1 79 ? 11.794 -6.774 4.951 1.00 90.94 79 VAL A C 1
ATOM 564 O O . VAL A 1 79 ? 12.386 -5.745 5.283 1.00 90.94 79 VAL A O 1
ATOM 567 N N . ARG A 1 80 ? 10.468 -6.914 5.082 1.00 84.50 80 ARG A N 1
ATOM 568 C CA . ARG A 1 80 ? 9.573 -5.854 5.563 1.00 84.50 80 ARG A CA 1
ATOM 569 C C . ARG A 1 80 ? 9.682 -5.575 7.063 1.00 84.50 80 ARG A C 1
ATOM 571 O O . ARG A 1 80 ? 9.386 -4.454 7.470 1.00 84.50 80 ARG A O 1
ATOM 578 N N . ALA A 1 81 ? 10.131 -6.532 7.871 1.00 81.25 81 ALA A N 1
ATOM 579 C CA . ALA A 1 81 ? 10.366 -6.334 9.303 1.00 81.25 81 ALA A CA 1
ATOM 580 C C . ALA A 1 81 ? 11.560 -5.401 9.581 1.00 81.25 81 ALA A C 1
ATOM 582 O O . ALA A 1 81 ? 11.509 -4.580 10.493 1.00 81.25 81 ALA A O 1
ATOM 583 N N . ARG A 1 82 ? 12.599 -5.430 8.734 1.00 77.81 82 ARG A N 1
ATOM 584 C CA . ARG A 1 82 ? 13.803 -4.589 8.891 1.00 77.81 82 ARG A CA 1
ATOM 585 C C . ARG A 1 82 ? 13.505 -3.080 8.980 1.00 77.81 82 ARG A C 1
ATOM 587 O O . ARG A 1 82 ? 14.034 -2.438 9.887 1.00 77.81 82 ARG A O 1
ATOM 594 N N . PRO A 1 83 ? 12.657 -2.491 8.109 1.00 63.56 83 PRO A N 1
ATOM 595 C CA . PRO A 1 83 ? 12.246 -1.096 8.241 1.00 63.56 83 PRO A CA 1
ATOM 596 C C . PRO A 1 83 ? 11.198 -0.837 9.337 1.00 63.56 83 PRO A C 1
ATOM 598 O O . PRO A 1 83 ? 10.781 0.304 9.467 1.00 63.56 83 PRO A O 1
ATOM 601 N N . VAL A 1 84 ? 10.750 -1.827 10.116 1.00 61.78 84 VAL A N 1
ATOM 602 C CA . VAL A 1 84 ? 9.946 -1.606 11.339 1.00 61.78 84 VAL A CA 1
ATOM 603 C C . VAL A 1 84 ? 10.858 -1.562 12.571 1.00 61.78 84 VAL A C 1
ATOM 605 O O . VAL A 1 84 ? 10.688 -0.703 13.434 1.00 61.78 84 VAL A O 1
ATOM 608 N N . ASP A 1 85 ? 11.884 -2.415 12.610 1.00 62.97 85 ASP A N 1
ATOM 609 C CA . ASP A 1 85 ? 12.816 -2.502 13.740 1.00 62.97 85 ASP A CA 1
ATOM 610 C C . ASP A 1 85 ? 13.836 -1.347 13.778 1.00 62.97 85 ASP A C 1
ATOM 612 O O . ASP A 1 85 ? 14.187 -0.870 14.858 1.00 62.97 85 ASP A O 1
ATOM 616 N N . GLY A 1 86 ? 14.278 -0.846 12.615 1.00 57.94 86 GLY A N 1
ATOM 617 C CA . GLY A 1 86 ? 15.179 0.314 12.519 1.00 57.94 86 GLY A CA 1
ATOM 618 C C . GLY A 1 86 ? 14.555 1.613 13.059 1.00 57.94 86 GLY A C 1
ATOM 619 O O . GLY A 1 86 ? 15.098 2.211 13.989 1.00 57.94 86 GLY A O 1
ATOM 620 N N . PRO A 1 87 ? 13.363 2.015 12.576 1.00 51.47 87 PRO A N 1
ATOM 621 C CA . PRO A 1 87 ? 12.659 3.195 13.067 1.00 51.47 87 PRO A CA 1
ATOM 622 C C . PRO A 1 87 ? 12.200 3.105 14.517 1.00 51.47 87 PRO A C 1
ATOM 624 O O . PRO A 1 87 ? 12.021 4.145 15.133 1.00 51.47 87 PRO A O 1
ATOM 627 N N . ARG A 1 88 ? 12.024 1.911 15.100 1.00 56.19 88 ARG A N 1
ATOM 628 C CA . ARG A 1 88 ? 11.716 1.785 16.535 1.00 56.19 88 ARG A CA 1
ATOM 629 C C . ARG A 1 88 ? 12.853 2.345 17.396 1.00 56.19 88 ARG A C 1
ATOM 631 O O . ARG A 1 88 ? 12.590 3.059 18.355 1.00 56.19 88 ARG A O 1
ATOM 638 N N . ARG A 1 89 ? 14.099 2.095 16.985 1.00 52.84 89 ARG A N 1
ATOM 639 C CA . ARG A 1 89 ? 15.315 2.614 17.624 1.00 52.84 89 ARG A CA 1
ATOM 640 C C . ARG A 1 89 ? 15.535 4.103 17.326 1.00 52.84 89 ARG A C 1
ATOM 642 O O . ARG A 1 89 ? 15.847 4.873 18.222 1.00 52.84 89 ARG A O 1
ATOM 649 N N . GLU A 1 90 ? 15.277 4.540 16.095 1.00 49.66 90 GLU A N 1
ATOM 650 C CA . GLU A 1 90 ? 15.424 5.952 15.695 1.00 49.66 90 GLU A CA 1
ATOM 651 C C . GLU A 1 90 ? 14.277 6.861 16.189 1.00 49.66 90 GLU A C 1
ATOM 653 O O . GLU A 1 90 ? 14.453 8.072 16.329 1.00 49.66 90 GLU A O 1
ATOM 658 N N . ALA A 1 91 ? 13.086 6.311 16.453 1.00 51.97 91 ALA A N 1
ATOM 659 C CA . ALA A 1 91 ? 11.955 7.026 17.048 1.00 51.97 91 ALA A CA 1
ATOM 660 C C . ALA A 1 91 ? 12.130 7.220 18.561 1.00 51.97 91 ALA A C 1
ATOM 662 O O . ALA A 1 91 ? 11.676 8.236 19.091 1.00 51.97 91 ALA A O 1
ATOM 663 N N . GLU A 1 92 ? 12.813 6.292 19.242 1.00 55.12 92 GLU A N 1
ATOM 664 C CA . GLU A 1 92 ? 13.325 6.492 20.608 1.00 55.12 92 GLU A CA 1
ATOM 665 C C . GLU A 1 92 ? 14.368 7.626 20.651 1.00 55.12 92 GLU A C 1
ATOM 667 O O . GLU A 1 92 ? 14.432 8.369 21.627 1.00 55.12 92 GLU A O 1
ATOM 672 N N . GLU A 1 93 ? 15.097 7.833 19.551 1.00 48.84 93 GLU A N 1
ATOM 673 C CA . GLU A 1 93 ? 16.066 8.922 19.352 1.00 48.84 93 GLU A CA 1
ATOM 674 C C . GLU A 1 93 ? 15.443 10.199 18.733 1.00 48.84 93 GLU A C 1
ATOM 676 O O . GLU A 1 93 ? 16.140 11.185 18.496 1.00 48.84 93 GLU A O 1
ATOM 681 N N . GLY A 1 94 ? 14.125 10.218 18.487 1.00 49.81 94 GLY A N 1
ATOM 682 C CA . GLY A 1 94 ? 13.381 11.389 17.997 1.00 49.81 94 GLY A CA 1
ATOM 683 C C . GLY A 1 94 ? 13.605 11.769 16.524 1.00 49.81 94 GLY A C 1
ATOM 684 O O . GLY A 1 94 ? 13.182 12.851 16.118 1.00 49.81 94 GLY A O 1
ATOM 685 N N . SER A 1 95 ? 14.244 10.906 15.727 1.00 48.91 95 SER A N 1
ATOM 686 C CA . SER A 1 95 ? 14.725 11.222 14.370 1.00 48.91 95 SER A CA 1
ATOM 687 C C . SER A 1 95 ? 13.842 10.659 13.242 1.00 48.91 95 SER A C 1
ATOM 689 O O . SER A 1 95 ? 13.667 11.302 12.205 1.00 48.91 95 SER A O 1
ATOM 691 N N . ALA A 1 96 ? 13.219 9.488 13.433 1.00 56.81 96 ALA A N 1
ATOM 692 C CA . ALA A 1 96 ? 12.369 8.885 12.404 1.00 56.81 96 ALA A CA 1
ATOM 693 C C . ALA A 1 96 ? 10.948 9.488 12.404 1.00 56.81 96 ALA A C 1
ATOM 695 O O . ALA A 1 96 ? 10.285 9.529 13.449 1.00 56.81 96 ALA A O 1
ATOM 696 N N . PRO A 1 97 ? 10.412 9.913 11.245 1.00 71.69 97 PRO A N 1
ATOM 697 C CA . PRO A 1 97 ? 9.069 10.460 11.202 1.00 71.69 97 PRO A CA 1
ATOM 698 C C . PRO A 1 97 ? 8.025 9.377 11.498 1.00 71.69 97 PRO A C 1
ATOM 700 O O . PRO A 1 97 ? 7.809 8.468 10.700 1.00 71.69 97 PRO A O 1
ATOM 703 N N . ARG A 1 98 ? 7.340 9.490 12.644 1.00 82.88 98 ARG A N 1
ATOM 704 C CA . ARG A 1 98 ? 6.309 8.544 13.136 1.00 82.88 98 ARG A CA 1
ATOM 705 C C . ARG A 1 98 ? 5.236 8.204 12.091 1.00 82.88 98 ARG A C 1
ATOM 707 O O . ARG A 1 98 ? 4.706 7.096 12.088 1.00 82.88 98 ARG A O 1
ATOM 714 N N . ALA A 1 99 ? 4.948 9.132 11.178 1.00 83.12 99 ALA A N 1
ATOM 715 C CA . ALA A 1 99 ? 4.076 8.903 10.030 1.00 83.12 99 ALA A CA 1
ATOM 716 C C . ALA A 1 99 ? 4.549 7.717 9.164 1.00 83.12 99 ALA A C 1
ATOM 718 O O . ALA A 1 99 ? 3.743 6.865 8.806 1.00 83.12 99 ALA A O 1
ATOM 719 N N . LEU A 1 100 ? 5.853 7.603 8.885 1.00 80.06 100 LEU A N 1
ATOM 720 C CA . LEU A 1 100 ? 6.441 6.485 8.133 1.00 80.06 100 LEU A CA 1
ATOM 721 C C . LEU A 1 100 ? 6.295 5.143 8.854 1.00 80.06 100 LEU A C 1
ATOM 723 O O . LEU A 1 100 ? 6.069 4.122 8.205 1.00 80.06 100 LEU A O 1
ATOM 727 N N . GLN A 1 101 ? 6.370 5.137 10.184 1.00 84.81 101 GLN A N 1
ATOM 728 C CA . GLN A 1 101 ? 6.172 3.919 10.968 1.00 84.81 101 GLN A CA 1
ATOM 729 C C . GLN A 1 101 ? 4.729 3.409 10.853 1.00 84.81 101 GLN A C 1
ATOM 731 O O . GLN A 1 101 ? 4.522 2.213 10.652 1.00 84.81 101 GLN A O 1
ATOM 736 N N . VAL A 1 102 ? 3.737 4.310 10.881 1.00 89.75 102 VAL A N 1
ATOM 737 C CA . VAL A 1 102 ? 2.328 3.949 10.639 1.00 89.75 102 VAL A CA 1
ATOM 738 C C . VAL A 1 102 ? 2.181 3.229 9.296 1.00 89.75 102 VAL A C 1
ATOM 740 O O . VAL A 1 102 ? 1.595 2.151 9.229 1.00 89.75 102 VAL A O 1
ATOM 743 N N . TRP A 1 103 ? 2.777 3.764 8.231 1.00 86.62 103 TRP A N 1
ATOM 744 C CA . TRP A 1 103 ? 2.755 3.142 6.905 1.00 86.62 103 TRP A CA 1
ATOM 745 C C . TRP A 1 103 ? 3.372 1.746 6.863 1.00 86.62 103 TRP A C 1
ATOM 747 O O . TRP A 1 103 ? 2.823 0.830 6.239 1.00 86.62 103 TRP A O 1
ATOM 757 N N . ALA A 1 104 ? 4.532 1.586 7.501 1.00 85.00 104 ALA A N 1
ATOM 758 C CA . ALA A 1 104 ? 5.249 0.322 7.535 1.00 85.00 104 ALA A CA 1
ATOM 759 C C . ALA A 1 104 ? 4.407 -0.775 8.201 1.00 85.00 104 ALA A C 1
ATOM 761 O O . ALA A 1 104 ? 4.221 -1.837 7.599 1.00 85.00 104 ALA A O 1
ATOM 762 N N . LEU A 1 105 ? 3.834 -0.472 9.370 1.00 91.25 105 LEU A N 1
ATOM 763 C CA . LEU A 1 105 ? 2.992 -1.376 10.158 1.00 91.25 105 LEU A CA 1
ATOM 764 C C . LEU A 1 105 ? 1.650 -1.683 9.479 1.00 91.25 105 LEU A C 1
ATOM 766 O O . LEU A 1 105 ? 1.219 -2.834 9.445 1.00 91.25 105 LEU A O 1
ATOM 770 N N . VAL A 1 106 ? 0.991 -0.695 8.862 1.00 92.88 106 VAL A N 1
ATOM 771 C CA . VAL A 1 106 ? -0.257 -0.951 8.119 1.00 92.88 106 VAL A CA 1
ATOM 772 C C . VAL A 1 106 ? -0.011 -1.885 6.934 1.00 92.88 106 VAL A C 1
ATOM 774 O O . VAL A 1 106 ? -0.806 -2.784 6.672 1.00 92.88 106 VAL A O 1
ATOM 777 N N . HIS A 1 107 ? 1.095 -1.712 6.210 1.00 88.19 107 HIS A N 1
ATOM 778 C CA . HIS A 1 107 ? 1.413 -2.620 5.112 1.00 88.19 107 HIS A CA 1
ATOM 779 C C . HIS A 1 107 ? 1.784 -4.022 5.616 1.00 88.19 107 HIS A C 1
ATOM 781 O O . HIS A 1 107 ? 1.300 -5.009 5.067 1.00 88.19 107 HIS A O 1
ATOM 787 N N . ARG A 1 108 ? 2.594 -4.115 6.679 1.00 89.38 108 ARG A N 1
ATOM 788 C CA . ARG A 1 108 ? 2.996 -5.397 7.268 1.00 89.38 108 ARG A CA 1
ATOM 789 C C . ARG A 1 108 ? 1.803 -6.165 7.838 1.00 89.38 108 ARG A C 1
ATOM 791 O O . ARG A 1 108 ? 1.688 -7.347 7.541 1.00 89.38 108 ARG A O 1
ATOM 798 N N . SER A 1 109 ? 0.881 -5.510 8.546 1.00 93.38 109 SER A N 1
ATOM 799 C CA . SER A 1 109 ? -0.336 -6.165 9.052 1.00 93.38 109 SER A CA 1
ATOM 800 C C . SER A 1 109 ? -1.161 -6.797 7.928 1.00 93.38 109 SER A C 1
ATOM 802 O O . SER A 1 109 ? -1.547 -7.953 8.043 1.00 93.38 109 SER A O 1
ATOM 804 N N . ARG A 1 110 ? -1.320 -6.114 6.785 1.00 89.56 110 ARG A N 1
ATOM 805 C CA . ARG A 1 110 ? -1.989 -6.675 5.595 1.00 89.56 110 ARG A CA 1
ATOM 806 C C . ARG A 1 110 ? -1.266 -7.898 5.022 1.00 89.56 110 ARG A C 1
ATOM 808 O O . ARG A 1 110 ? -1.918 -8.854 4.613 1.00 89.56 110 ARG A O 1
ATOM 815 N N . MET A 1 111 ? 0.068 -7.875 4.974 1.00 88.56 111 MET A N 1
ATOM 816 C CA . MET A 1 111 ? 0.857 -9.036 4.539 1.00 88.56 111 MET A CA 1
ATOM 817 C C . MET A 1 111 ? 0.730 -10.203 5.530 1.00 88.56 111 MET A C 1
ATOM 819 O O . MET A 1 111 ? 0.629 -11.355 5.117 1.00 88.56 111 MET A O 1
ATOM 823 N N . LEU A 1 112 ? 0.705 -9.910 6.834 1.00 91.69 112 LEU A N 1
ATOM 824 C CA . LEU A 1 112 ? 0.508 -10.900 7.891 1.00 91.69 112 LEU A CA 1
ATOM 825 C C . LEU A 1 112 ? -0.884 -11.540 7.802 1.00 91.69 112 LEU A C 1
ATOM 827 O O . LEU A 1 112 ? -0.972 -12.762 7.877 1.00 91.69 112 LEU A O 1
ATOM 831 N N . ASP A 1 113 ? -1.943 -10.763 7.554 1.00 90.44 113 ASP A N 1
ATOM 832 C CA . ASP A 1 113 ? -3.290 -11.304 7.310 1.00 90.44 113 ASP A CA 1
ATOM 833 C C . ASP A 1 113 ? -3.316 -12.254 6.116 1.00 90.44 113 ASP A C 1
ATOM 835 O O . ASP A 1 113 ? -3.842 -13.361 6.212 1.00 90.44 113 ASP A O 1
ATOM 839 N N . ALA A 1 114 ? -2.723 -11.834 4.992 1.00 86.81 114 ALA A N 1
ATOM 840 C CA . ALA A 1 114 ? -2.662 -12.640 3.776 1.00 86.81 114 ALA A CA 1
ATOM 841 C C . ALA A 1 114 ? -1.896 -13.957 3.993 1.00 86.81 114 ALA A C 1
ATOM 843 O O . ALA A 1 114 ? -2.211 -14.965 3.365 1.00 86.81 114 ALA A O 1
ATOM 844 N N . ALA A 1 115 ? -0.933 -13.962 4.918 1.00 87.69 115 ALA A N 1
ATOM 845 C CA . ALA A 1 115 ? -0.188 -15.143 5.342 1.00 87.69 115 ALA A CA 1
ATOM 846 C C . ALA A 1 115 ? -0.867 -15.941 6.480 1.00 87.69 115 ALA A C 1
ATOM 848 O O . ALA A 1 115 ? -0.279 -16.899 6.979 1.00 87.69 115 ALA A O 1
ATOM 849 N N . GLY A 1 116 ? -2.069 -15.557 6.931 1.00 90.12 116 GLY A N 1
ATOM 850 C CA . GLY A 1 116 ? -2.791 -16.222 8.025 1.00 90.12 116 GLY A CA 1
ATOM 851 C C . GLY A 1 116 ? -2.238 -15.946 9.432 1.00 90.12 116 GLY A C 1
ATOM 852 O O . GLY A 1 116 ? -2.605 -16.630 10.386 1.00 90.12 116 GLY A O 1
ATOM 853 N N . ARG A 1 117 ? -1.367 -14.944 9.596 1.00 91.75 117 ARG A N 1
ATOM 854 C CA . ARG A 1 117 ? -0.702 -14.562 10.859 1.00 91.75 117 ARG A CA 1
ATOM 855 C C . ARG A 1 117 ? -1.464 -13.447 11.585 1.00 91.75 117 ARG A C 1
ATOM 857 O O . ARG A 1 117 ? -0.900 -12.409 11.931 1.00 91.75 117 ARG A O 1
ATOM 864 N N . GLY A 1 118 ? -2.760 -13.666 11.814 1.00 92.50 118 GLY A N 1
ATOM 865 C CA . GLY A 1 118 ? -3.689 -12.644 12.324 1.00 92.50 118 GLY A CA 1
ATOM 866 C C . GLY A 1 118 ? -3.293 -12.033 13.675 1.00 92.50 118 GLY A C 1
ATOM 867 O O . GLY A 1 118 ? -3.382 -10.825 13.847 1.00 92.50 118 GLY A O 1
ATOM 868 N N . THR A 1 119 ? -2.749 -12.825 14.604 1.00 92.81 119 THR A N 1
ATOM 869 C CA . THR A 1 119 ? -2.314 -12.333 15.927 1.00 92.81 119 THR A CA 1
ATOM 870 C C . THR A 1 119 ? -1.200 -11.287 15.843 1.00 92.81 119 THR A C 1
ATOM 872 O O . THR A 1 119 ? -1.172 -10.329 16.620 1.00 92.81 119 THR A O 1
ATOM 875 N N . GLU A 1 120 ? -0.277 -11.453 14.897 1.00 92.69 120 GLU A N 1
ATOM 876 C CA . GLU A 1 120 ? 0.789 -10.488 14.638 1.00 92.69 120 GLU A CA 1
ATOM 877 C C . GLU A 1 120 ? 0.260 -9.273 13.877 1.00 92.69 120 GLU A C 1
ATOM 879 O O . GLU A 1 120 ? 0.647 -8.147 14.187 1.00 92.69 120 GLU A O 1
ATOM 884 N N . ALA A 1 121 ? -0.674 -9.475 12.941 1.00 94.19 121 ALA A N 1
ATOM 885 C CA . ALA A 1 121 ? -1.361 -8.375 12.269 1.00 94.19 121 ALA A CA 1
ATOM 886 C C . ALA A 1 121 ? -2.116 -7.485 13.275 1.00 94.19 121 ALA A C 1
ATOM 888 O O . ALA A 1 121 ? -2.042 -6.258 13.194 1.00 94.19 121 ALA A O 1
ATOM 889 N N . ASP A 1 122 ? -2.769 -8.082 14.274 1.00 95.38 122 ASP A N 1
ATOM 890 C CA . ASP A 1 122 ? -3.447 -7.370 15.362 1.00 95.38 122 ASP A CA 1
ATOM 891 C C . ASP A 1 122 ? -2.478 -6.607 16.262 1.00 95.38 122 ASP A C 1
ATOM 893 O O . ASP A 1 122 ? -2.799 -5.521 16.752 1.00 95.38 122 ASP A O 1
ATOM 897 N N . ALA A 1 123 ? -1.285 -7.156 16.504 1.00 94.75 123 ALA A N 1
ATOM 898 C CA . ALA A 1 123 ? -0.239 -6.447 17.232 1.00 94.75 123 ALA A CA 1
ATOM 899 C C . ALA A 1 123 ? 0.209 -5.190 16.471 1.00 94.75 123 ALA A C 1
ATOM 901 O O . ALA A 1 123 ? 0.218 -4.105 17.057 1.00 94.75 123 ALA A O 1
ATOM 902 N N . ASP A 1 124 ? 0.471 -5.315 15.166 1.00 94.50 124 ASP A N 1
ATOM 903 C CA . ASP A 1 124 ? 0.827 -4.186 14.302 1.00 94.50 124 ASP A CA 1
ATOM 904 C C . ASP A 1 124 ? -0.298 -3.127 14.272 1.00 94.50 124 ASP A C 1
ATOM 906 O O . ASP A 1 124 ? -0.029 -1.932 14.400 1.00 94.50 124 ASP A O 1
ATOM 910 N N . ARG A 1 125 ? -1.575 -3.530 14.177 1.00 97.00 125 ARG A N 1
ATOM 911 C CA . ARG A 1 125 ? -2.724 -2.597 14.205 1.00 97.00 125 ARG A CA 1
ATOM 912 C C . ARG A 1 125 ? -2.844 -1.844 15.528 1.00 97.00 125 ARG A C 1
ATOM 914 O O . ARG A 1 125 ? -3.091 -0.637 15.525 1.00 97.00 125 ARG A O 1
ATOM 921 N N . ARG A 1 126 ? -2.656 -2.524 16.662 1.00 96.69 126 ARG A N 1
ATOM 922 C CA . ARG A 1 126 ? -2.658 -1.876 17.985 1.00 96.69 126 ARG A CA 1
ATOM 923 C C . ARG A 1 126 ? -1.522 -0.866 18.114 1.00 96.69 126 ARG A C 1
ATOM 925 O O . ARG A 1 126 ? -1.733 0.220 18.653 1.00 96.69 126 ARG A O 1
ATOM 932 N N . GLU A 1 127 ? -0.345 -1.189 17.584 1.00 94.81 127 GLU A N 1
ATOM 933 C CA . GLU A 1 127 ? 0.781 -0.254 17.545 1.00 94.81 127 GLU A CA 1
ATOM 934 C C . GLU A 1 127 ? 0.471 0.968 16.665 1.00 94.81 127 GLU A C 1
ATOM 936 O O . GLU A 1 127 ? 0.698 2.102 17.092 1.00 94.81 127 GLU A O 1
ATOM 941 N N . VAL A 1 128 ? -0.144 0.769 15.493 1.00 95.81 128 VAL A N 1
ATOM 942 C CA . VAL A 1 128 ? -0.606 1.867 14.626 1.00 95.81 128 VAL A CA 1
ATOM 943 C C . VAL A 1 128 ? -1.583 2.790 15.355 1.00 95.81 128 VAL A C 1
ATOM 945 O O . VAL A 1 128 ? -1.409 4.007 15.301 1.00 95.81 128 VAL A O 1
ATOM 948 N N . LEU A 1 129 ? -2.578 2.249 16.066 1.00 97.31 129 LEU A N 1
ATOM 949 C CA . LEU A 1 129 ? -3.526 3.061 16.840 1.00 97.31 129 LEU A CA 1
ATOM 950 C C . LEU A 1 129 ? -2.813 3.918 17.895 1.00 97.31 129 LEU A C 1
ATOM 952 O O . LEU A 1 129 ? -3.074 5.118 17.998 1.00 97.31 129 LEU A O 1
ATOM 956 N N . ALA A 1 130 ? -1.859 3.336 18.625 1.00 94.56 130 ALA A N 1
ATOM 957 C CA . ALA A 1 130 ? -1.046 4.066 19.596 1.00 94.56 130 ALA A CA 1
ATOM 958 C C . ALA A 1 130 ? -0.216 5.189 18.945 1.00 94.56 130 ALA A C 1
ATOM 960 O O . ALA A 1 130 ? -0.125 6.289 19.499 1.00 94.56 130 ALA A O 1
ATOM 961 N N . LEU A 1 131 ? 0.381 4.941 17.777 1.00 92.06 131 LEU A N 1
ATOM 962 C CA . LEU A 1 131 ? 1.148 5.947 17.036 1.00 92.06 131 LEU A CA 1
ATOM 963 C C . LEU A 1 131 ? 0.261 7.078 16.511 1.00 92.06 131 LEU A C 1
ATOM 965 O O . LEU A 1 131 ? 0.621 8.244 16.659 1.00 92.06 131 LEU A O 1
ATOM 969 N N . LEU A 1 132 ? -0.905 6.754 15.954 1.00 94.81 132 LEU A N 1
ATOM 970 C CA . LEU A 1 132 ? -1.873 7.735 15.464 1.00 94.81 132 LEU A CA 1
ATOM 971 C C . LEU A 1 132 ? -2.405 8.622 16.594 1.00 94.81 132 LEU A C 1
ATOM 973 O O . LEU A 1 132 ? -2.458 9.838 16.437 1.00 94.81 132 LEU A O 1
ATOM 977 N N . ALA A 1 133 ? -2.710 8.047 17.760 1.00 94.12 133 ALA A N 1
ATOM 978 C CA . ALA A 1 133 ? -3.118 8.818 18.934 1.00 94.12 133 ALA A CA 1
ATOM 979 C C . ALA A 1 133 ? -2.008 9.764 19.434 1.00 94.12 133 ALA A C 1
ATOM 981 O O . ALA A 1 133 ? -2.290 10.869 19.895 1.00 94.12 133 ALA A O 1
ATOM 982 N N . ARG A 1 134 ? -0.731 9.362 19.339 1.00 91.50 134 ARG A N 1
ATOM 983 C CA . ARG A 1 134 ? 0.414 10.239 19.652 1.00 91.50 134 ARG A CA 1
ATOM 984 C C . ARG A 1 134 ? 0.565 11.358 18.626 1.00 91.50 134 ARG A C 1
ATOM 986 O O . ARG A 1 134 ? 0.713 12.507 19.019 1.00 91.50 134 ARG A O 1
ATOM 993 N N . LEU A 1 135 ? 0.489 11.036 17.336 1.00 90.75 135 LEU A N 1
ATOM 994 C CA . LEU A 1 135 ? 0.542 12.012 16.243 1.00 90.75 135 LEU A CA 1
ATOM 995 C C . LEU A 1 135 ? -0.597 13.039 16.327 1.00 90.75 135 LEU A C 1
ATOM 997 O O . LEU A 1 135 ? -0.366 14.217 16.087 1.00 90.75 135 LEU A O 1
ATOM 1001 N N . ALA A 1 136 ? -1.802 12.618 16.713 1.00 91.19 136 ALA A N 1
ATOM 1002 C CA . ALA A 1 136 ? -2.937 13.515 16.926 1.00 91.19 136 ALA A CA 1
ATOM 1003 C C . ALA A 1 136 ? -2.690 14.531 18.053 1.00 91.19 136 ALA A C 1
ATOM 1005 O O . ALA A 1 136 ? -3.092 15.681 17.933 1.00 91.19 136 ALA A O 1
ATOM 1006 N N . ARG A 1 137 ? -2.000 14.127 19.128 1.00 90.50 137 ARG A N 1
ATOM 1007 C CA . ARG A 1 137 ? -1.678 15.021 20.252 1.00 90.50 137 ARG A CA 1
ATOM 1008 C C . ARG A 1 137 ? -0.472 15.918 19.990 1.00 90.50 137 ARG A C 1
ATOM 1010 O O . ARG A 1 137 ? -0.501 17.091 20.339 1.00 90.50 137 ARG A O 1
ATOM 1017 N N . ASP A 1 138 ? 0.594 15.345 19.442 1.00 87.31 138 ASP A N 1
ATOM 1018 C CA . ASP A 1 138 ? 1.913 15.984 19.394 1.00 87.31 138 ASP A CA 1
ATOM 1019 C C . ASP A 1 138 ? 2.213 16.612 18.017 1.00 87.31 138 ASP A C 1
ATOM 1021 O O . ASP A 1 138 ? 3.188 17.346 17.865 1.00 87.31 138 ASP A O 1
ATOM 1025 N N . GLY A 1 139 ? 1.409 16.303 16.994 1.00 81.12 139 GLY A N 1
ATOM 1026 C CA . GLY A 1 139 ? 1.726 16.594 15.598 1.00 81.12 139 GLY A CA 1
ATOM 1027 C C . GLY A 1 139 ? 2.842 15.700 15.038 1.00 81.12 139 GLY A C 1
ATOM 1028 O O . GLY A 1 139 ? 3.277 14.722 15.653 1.00 81.12 139 GLY A O 1
ATOM 1029 N N . GLY A 1 140 ? 3.311 16.030 13.832 1.00 75.69 140 GLY A N 1
ATOM 1030 C CA . GLY A 1 140 ? 4.427 15.352 13.166 1.00 75.69 140 GLY A CA 1
ATOM 1031 C C . GLY A 1 140 ? 5.336 16.350 12.449 1.00 75.69 140 GLY A C 1
ATOM 1032 O O . GLY A 1 140 ? 4.868 17.386 11.990 1.00 75.69 140 GLY A O 1
ATOM 1033 N N . SER A 1 141 ? 6.632 16.041 12.355 1.00 63.47 141 SER A N 1
ATOM 1034 C CA . SER A 1 141 ? 7.682 16.934 11.826 1.00 63.47 141 SER A CA 1
ATOM 1035 C C . SER A 1 141 ? 8.163 16.578 10.410 1.00 63.47 141 SER A C 1
ATOM 1037 O O . SER A 1 141 ? 9.290 16.886 10.034 1.00 63.47 141 SER A O 1
ATOM 1039 N N . SER A 1 142 ? 7.353 15.873 9.622 1.00 67.00 142 SER A N 1
ATOM 1040 C CA . SER A 1 142 ? 7.787 15.334 8.324 1.00 67.00 142 SER A CA 1
ATOM 1041 C C . SER A 1 142 ? 7.609 16.326 7.178 1.00 67.00 142 SER A C 1
ATOM 1043 O O . SER A 1 142 ? 6.632 17.070 7.170 1.00 67.00 142 SER A O 1
ATOM 1045 N N . ASP A 1 143 ? 8.490 16.262 6.172 1.00 72.69 143 ASP A N 1
ATOM 1046 C CA . ASP A 1 143 ? 8.241 16.889 4.870 1.00 72.69 143 ASP A CA 1
ATOM 1047 C C . ASP A 1 143 ? 6.990 16.260 4.221 1.00 72.69 143 ASP A C 1
ATOM 1049 O O . ASP A 1 143 ? 6.993 15.056 3.932 1.00 72.69 143 ASP A O 1
ATOM 1053 N N . PRO A 1 144 ? 5.917 17.035 3.976 1.00 72.69 144 PRO A N 1
ATOM 1054 C CA . PRO A 1 144 ? 4.697 16.507 3.376 1.00 72.69 144 PRO A CA 1
ATOM 1055 C C . PRO A 1 144 ? 4.926 15.922 1.975 1.00 72.69 144 PRO A C 1
ATOM 1057 O O . PRO A 1 144 ? 4.264 14.958 1.598 1.00 72.69 144 PRO A O 1
ATOM 1060 N N . GLY A 1 145 ? 5.874 16.464 1.199 1.00 74.56 145 GLY A N 1
ATOM 1061 C CA . GLY A 1 145 ? 6.153 16.004 -0.164 1.00 74.56 145 GLY A CA 1
ATOM 1062 C C . GLY A 1 145 ? 6.666 14.563 -0.215 1.00 74.56 145 GLY A C 1
ATOM 1063 O O . GLY A 1 145 ? 6.114 13.730 -0.941 1.00 74.56 145 GLY A O 1
ATOM 1064 N N . ASP A 1 146 ? 7.685 14.254 0.588 1.00 78.00 146 ASP A N 1
ATOM 1065 C CA . ASP A 1 146 ? 8.234 12.900 0.712 1.00 78.00 146 ASP A CA 1
ATOM 1066 C C . ASP A 1 146 ? 7.198 11.900 1.258 1.00 78.00 146 ASP A C 1
ATOM 1068 O O . ASP A 1 146 ? 7.038 10.802 0.714 1.00 78.00 146 ASP A O 1
ATOM 1072 N N . LEU A 1 147 ? 6.409 12.289 2.270 1.00 80.38 147 LEU A N 1
ATOM 1073 C CA . LEU A 1 147 ? 5.346 11.429 2.807 1.00 80.38 147 LEU A CA 1
ATOM 1074 C C . LEU A 1 147 ? 4.299 11.056 1.752 1.00 80.38 147 LEU A C 1
ATOM 1076 O O . LEU A 1 147 ? 3.889 9.895 1.682 1.00 80.38 147 LEU A O 1
ATOM 1080 N N . LEU A 1 148 ? 3.878 12.009 0.920 1.00 83.25 148 LEU A N 1
ATOM 1081 C CA . LEU A 1 148 ? 2.886 11.765 -0.129 1.00 83.25 148 LEU A CA 1
ATOM 1082 C C . LEU A 1 148 ? 3.431 10.850 -1.233 1.00 83.25 148 LEU A C 1
ATOM 1084 O O . LEU A 1 148 ? 2.713 9.963 -1.704 1.00 83.25 148 LEU A O 1
ATOM 1088 N N . ALA A 1 149 ? 4.699 11.016 -1.619 1.00 83.00 149 ALA A N 1
ATOM 1089 C CA . ALA A 1 149 ? 5.357 10.143 -2.593 1.00 83.00 149 ALA A CA 1
ATOM 1090 C C . ALA A 1 149 ? 5.432 8.690 -2.109 1.00 83.00 149 ALA A C 1
ATOM 1092 O O . ALA A 1 149 ? 5.088 7.754 -2.847 1.00 83.00 149 ALA A O 1
ATOM 1093 N N . ARG A 1 150 ? 5.818 8.496 -0.845 1.00 83.25 150 ARG A N 1
ATOM 1094 C CA . ARG A 1 150 ? 5.861 7.164 -0.236 1.00 83.25 150 ARG A CA 1
ATOM 1095 C C . ARG A 1 150 ? 4.469 6.578 -0.039 1.00 83.25 150 ARG A C 1
ATOM 1097 O O . ARG A 1 150 ? 4.268 5.405 -0.356 1.00 83.25 150 ARG A O 1
ATOM 1104 N N . TRP A 1 151 ? 3.497 7.382 0.396 1.00 88.44 151 TRP A N 1
ATOM 1105 C CA . TRP A 1 151 ? 2.100 6.957 0.476 1.00 88.44 151 TRP A CA 1
ATOM 1106 C C . TRP A 1 151 ? 1.604 6.424 -0.860 1.00 88.44 151 TRP A C 1
ATOM 1108 O O . TRP A 1 151 ? 1.131 5.294 -0.913 1.00 88.44 151 TRP A O 1
ATOM 1118 N N . ALA A 1 152 ? 1.717 7.203 -1.936 1.00 90.06 152 ALA A N 1
ATOM 1119 C CA . ALA A 1 152 ? 1.178 6.806 -3.230 1.00 90.06 152 ALA A CA 1
ATOM 1120 C C . ALA A 1 152 ? 1.819 5.498 -3.730 1.00 90.06 152 ALA A C 1
ATOM 1122 O O . ALA A 1 152 ? 1.120 4.640 -4.268 1.00 90.06 152 ALA A O 1
ATOM 1123 N N . THR A 1 153 ? 3.117 5.298 -3.470 1.00 88.94 153 THR A N 1
ATOM 1124 C CA . THR A 1 153 ? 3.827 4.044 -3.774 1.00 88.94 153 THR A CA 1
ATOM 1125 C C . THR A 1 153 ? 3.259 2.858 -2.987 1.00 88.94 153 THR A C 1
ATOM 1127 O O . THR A 1 153 ? 2.942 1.820 -3.570 1.00 88.94 153 THR A O 1
ATOM 1130 N N . LEU A 1 154 ? 3.084 3.004 -1.670 1.00 88.00 154 LEU A N 1
ATOM 1131 C CA . LEU A 1 154 ? 2.553 1.946 -0.801 1.00 88.00 154 LEU A CA 1
ATOM 1132 C C . LEU A 1 154 ? 1.068 1.666 -1.043 1.00 88.00 154 LEU A C 1
ATOM 1134 O O . LEU A 1 154 ? 0.637 0.513 -0.993 1.00 88.00 154 LEU A O 1
ATOM 1138 N N . LEU A 1 155 ? 0.288 2.707 -1.329 1.00 91.12 155 LEU A N 1
ATOM 1139 C CA . LEU A 1 155 ? -1.110 2.595 -1.705 1.00 91.12 155 LEU A CA 1
ATOM 1140 C C . LEU A 1 155 ? -1.224 1.781 -2.996 1.00 91.12 155 LEU A C 1
ATOM 1142 O O . LEU A 1 155 ? -1.936 0.776 -3.005 1.00 91.12 155 LEU A O 1
ATOM 1146 N N . ALA A 1 156 ? -0.481 2.156 -4.042 1.00 91.94 156 ALA A N 1
ATOM 1147 C CA . ALA A 1 156 ? -0.463 1.430 -5.307 1.00 91.94 156 ALA A CA 1
ATOM 1148 C C . ALA A 1 156 ? -0.039 -0.034 -5.116 1.00 91.94 156 ALA A C 1
ATOM 1150 O O . ALA A 1 156 ? -0.720 -0.935 -5.601 1.00 91.94 156 ALA A O 1
ATOM 1151 N N . LEU A 1 157 ? 1.007 -0.285 -4.319 1.00 90.81 157 LEU A N 1
ATOM 1152 C CA . LEU A 1 157 ? 1.436 -1.638 -3.960 1.00 90.81 157 LEU A CA 1
ATOM 1153 C C . LEU A 1 157 ? 0.324 -2.442 -3.265 1.00 90.81 157 LEU A C 1
ATOM 1155 O O . LEU A 1 157 ? 0.072 -3.586 -3.636 1.00 90.81 157 LEU A O 1
ATOM 1159 N N . SER A 1 158 ? -0.399 -1.840 -2.316 1.00 88.88 158 SER A N 1
ATOM 1160 C CA . SER A 1 158 ? -1.520 -2.489 -1.611 1.00 88.88 158 SER A CA 1
ATOM 1161 C C . SER A 1 158 ? -2.722 -2.828 -2.503 1.00 88.88 158 SER A C 1
ATOM 1163 O O . SER A 1 158 ? -3.655 -3.520 -2.083 1.00 88.88 158 SER A O 1
ATOM 1165 N N . GLY A 1 159 ? -2.728 -2.293 -3.720 1.00 88.94 159 GLY A N 1
ATOM 1166 C CA . GLY A 1 159 ? -3.725 -2.549 -4.739 1.00 88.94 159 GLY A CA 1
ATOM 1167 C C . GLY A 1 159 ? -3.208 -3.371 -5.914 1.00 88.94 159 GLY A C 1
ATOM 1168 O O . GLY A 1 159 ? -3.913 -3.460 -6.912 1.00 88.94 159 GLY A O 1
ATOM 1169 N N . ARG A 1 160 ? -2.033 -4.011 -5.815 1.00 90.31 160 ARG A N 1
ATOM 1170 C CA . ARG A 1 160 ? -1.479 -4.862 -6.885 1.00 90.31 160 ARG A CA 1
ATOM 1171 C C . ARG A 1 160 ? -2.508 -5.836 -7.462 1.00 90.31 160 ARG A C 1
ATOM 1173 O O . ARG A 1 160 ? -2.613 -5.947 -8.673 1.00 90.31 160 ARG A O 1
ATOM 1180 N N . ALA A 1 161 ? -3.300 -6.482 -6.607 1.00 88.50 161 ALA A N 1
ATOM 1181 C CA . ALA A 1 161 ? -4.299 -7.469 -7.021 1.00 88.50 161 ALA A CA 1
ATOM 1182 C C . ALA A 1 161 ? -5.442 -6.908 -7.894 1.00 88.50 161 ALA A C 1
ATOM 1184 O O . ALA A 1 161 ? -6.161 -7.688 -8.510 1.00 88.50 161 ALA A O 1
ATOM 1185 N N . VAL A 1 162 ? -5.643 -5.583 -7.937 1.00 88.62 162 VAL A N 1
ATOM 1186 C CA . VAL A 1 162 ? -6.636 -4.949 -8.827 1.00 88.62 162 VAL A CA 1
ATOM 1187 C C . VAL A 1 162 ? -6.021 -4.409 -10.121 1.00 88.62 162 VAL A C 1
ATOM 1189 O O . VAL A 1 162 ? -6.750 -3.923 -10.986 1.00 88.62 162 VAL A O 1
ATOM 1192 N N . GLU A 1 163 ? -4.696 -4.469 -10.262 1.00 89.56 163 GLU A N 1
ATOM 1193 C CA . GLU A 1 163 ? -4.010 -4.150 -11.509 1.00 89.56 163 GLU A CA 1
ATOM 1194 C C . GLU A 1 163 ? -3.825 -5.416 -12.361 1.00 89.56 163 GLU A C 1
ATOM 1196 O O . GLU A 1 163 ? -3.651 -6.509 -11.819 1.00 89.56 163 GLU A O 1
ATOM 1201 N N . PRO A 1 164 ? -3.854 -5.298 -13.700 1.00 87.75 164 PRO A N 1
ATOM 1202 C CA . PRO A 1 164 ? -3.496 -6.400 -14.581 1.00 87.75 164 PRO A CA 1
ATOM 1203 C C . PRO A 1 164 ? -2.075 -6.887 -14.283 1.00 87.75 164 PRO A C 1
ATOM 1205 O O . PRO A 1 164 ? -1.167 -6.075 -14.092 1.00 87.75 164 PRO A O 1
ATOM 1208 N N . ALA A 1 165 ? -1.887 -8.206 -14.268 1.00 88.25 165 ALA A N 1
ATOM 1209 C CA . ALA A 1 165 ? -0.565 -8.799 -14.125 1.00 88.25 165 ALA A CA 1
ATOM 1210 C C . ALA A 1 165 ? 0.319 -8.425 -15.325 1.00 88.25 165 ALA A C 1
ATOM 1212 O O . ALA A 1 165 ? -0.135 -8.456 -16.471 1.00 88.25 165 ALA A O 1
ATOM 1213 N N . GLY A 1 166 ? 1.574 -8.071 -15.049 1.00 89.00 166 GLY A N 1
ATOM 1214 C CA . GLY A 1 166 ? 2.568 -7.813 -16.085 1.00 89.00 166 GLY A CA 1
ATOM 1215 C C . GLY A 1 166 ? 3.009 -9.099 -16.781 1.00 89.00 166 GLY A C 1
ATOM 1216 O O . GLY A 1 166 ? 3.015 -10.177 -16.188 1.00 89.00 166 GLY A O 1
ATOM 1217 N N . SER A 1 167 ? 3.384 -8.969 -18.046 1.00 91.56 167 SER A N 1
ATOM 1218 C CA . SER A 1 167 ? 3.978 -10.020 -18.877 1.00 91.56 167 SER A CA 1
ATOM 1219 C C . SER A 1 167 ? 4.985 -9.391 -19.840 1.00 91.56 167 SER A C 1
ATOM 1221 O O . SER A 1 167 ? 5.089 -8.167 -19.922 1.00 91.56 167 SER A O 1
ATOM 1223 N N . ARG A 1 168 ? 5.722 -10.203 -20.601 1.00 89.00 168 ARG A N 1
ATOM 1224 C CA . ARG A 1 168 ? 6.634 -9.676 -21.629 1.00 89.00 168 ARG A CA 1
ATOM 1225 C C . ARG A 1 168 ? 5.882 -8.986 -22.764 1.00 89.00 168 ARG A C 1
ATOM 1227 O O . ARG A 1 168 ? 6.356 -7.993 -23.301 1.00 89.00 168 ARG A O 1
ATOM 1234 N N . GLU A 1 169 ? 4.714 -9.510 -23.114 1.00 89.44 169 GLU A N 1
ATOM 1235 C CA . GLU A 1 169 ? 3.871 -9.024 -24.205 1.00 89.44 169 GLU A CA 1
ATOM 1236 C C . GLU A 1 169 ? 3.028 -7.814 -23.780 1.00 89.44 169 GLU A C 1
ATOM 1238 O O . GLU A 1 169 ? 2.702 -6.958 -24.600 1.00 89.44 169 GLU A O 1
ATOM 1243 N N . ALA A 1 170 ? 2.696 -7.731 -22.491 1.00 89.12 170 ALA A N 1
ATOM 1244 C CA . ALA A 1 170 ? 1.986 -6.616 -21.882 1.00 89.12 170 ALA A CA 1
ATOM 1245 C C . ALA A 1 170 ? 2.640 -6.253 -20.536 1.00 89.12 170 ALA A C 1
ATOM 1247 O O . ALA A 1 170 ? 2.200 -6.750 -19.491 1.00 89.12 170 ALA A O 1
ATOM 1248 N N . PRO A 1 171 ? 3.693 -5.413 -20.548 1.00 92.31 171 PRO A N 1
ATOM 1249 C CA . PRO A 1 171 ? 4.367 -4.973 -19.334 1.00 92.31 171 PRO A CA 1
ATOM 1250 C C . PRO A 1 171 ? 3.406 -4.285 -18.360 1.00 92.31 171 PRO A C 1
ATOM 1252 O O . PRO A 1 171 ? 2.592 -3.439 -18.740 1.00 92.31 171 PRO A O 1
ATOM 1255 N N . GLY A 1 172 ? 3.486 -4.674 -17.090 1.00 91.69 172 GLY A N 1
ATOM 1256 C CA . GLY A 1 172 ? 2.689 -4.118 -16.001 1.00 91.69 172 GLY A CA 1
ATOM 1257 C C . GLY A 1 172 ? 3.484 -3.113 -15.165 1.00 91.69 172 GLY A C 1
ATOM 1258 O O . GLY A 1 172 ? 4.709 -3.088 -15.232 1.00 91.69 172 GLY A O 1
ATOM 1259 N N . PRO A 1 173 ? 2.826 -2.285 -14.337 1.00 92.56 173 PRO A N 1
ATOM 1260 C CA . PRO A 1 173 ? 3.533 -1.374 -13.441 1.00 92.56 173 PRO A CA 1
ATOM 1261 C C . PRO A 1 173 ? 4.405 -2.158 -12.437 1.00 92.56 173 PRO A C 1
ATOM 1263 O O . PRO A 1 173 ? 3.886 -3.054 -11.761 1.00 92.56 173 PRO A O 1
ATOM 1266 N N . PRO A 1 174 ? 5.694 -1.810 -12.248 1.00 93.75 174 PRO A N 1
ATOM 1267 C CA . PRO A 1 174 ? 6.561 -2.448 -11.264 1.00 93.75 174 PRO A CA 1
ATOM 1268 C C . PRO A 1 174 ? 6.263 -1.854 -9.878 1.00 93.75 174 PRO A C 1
ATOM 1270 O O . PRO A 1 174 ? 7.024 -1.066 -9.313 1.00 93.75 174 PRO A O 1
ATOM 1273 N N . LEU A 1 175 ? 5.087 -2.184 -9.338 1.00 92.62 175 LEU A N 1
ATOM 1274 C CA . LEU A 1 175 ? 4.592 -1.640 -8.073 1.00 92.62 175 LEU A CA 1
ATOM 1275 C C . LEU A 1 175 ? 5.581 -1.912 -6.931 1.00 92.62 175 LEU A C 1
ATOM 1277 O O . LEU A 1 175 ? 6.045 -3.039 -6.758 1.00 92.62 175 LEU A O 1
ATOM 1281 N N . GLY A 1 176 ? 5.876 -0.874 -6.146 1.00 90.00 176 GLY A N 1
ATOM 1282 C CA . GLY A 1 176 ? 6.919 -0.877 -5.114 1.00 90.00 176 GLY A CA 1
ATOM 1283 C C . GLY A 1 176 ? 8.214 -0.176 -5.540 1.00 90.00 176 GLY A C 1
ATOM 1284 O O . GLY A 1 176 ? 8.952 0.280 -4.674 1.00 90.00 176 GLY A O 1
ATOM 1285 N N . HIS A 1 177 ? 8.462 -0.011 -6.845 1.00 91.12 177 HIS A N 1
ATOM 1286 C CA . HIS A 1 177 ? 9.591 0.770 -7.363 1.00 91.12 177 HIS A CA 1
ATOM 1287 C C . HIS A 1 177 ? 9.231 2.253 -7.499 1.00 91.12 177 HIS A C 1
ATOM 1289 O O . HIS A 1 177 ? 8.072 2.604 -7.748 1.00 91.12 177 HIS A O 1
ATOM 1295 N N . LYS A 1 178 ? 10.232 3.138 -7.406 1.00 88.31 178 LYS A N 1
ATOM 1296 C CA . LYS A 1 178 ? 10.040 4.582 -7.609 1.00 88.31 178 LYS A CA 1
ATOM 1297 C C . LYS A 1 178 ? 9.606 4.850 -9.046 1.00 88.31 178 LYS A C 1
ATOM 1299 O O . LYS A 1 178 ? 10.146 4.256 -9.972 1.00 88.31 178 LYS A O 1
ATOM 1304 N N . LEU A 1 179 ? 8.729 5.834 -9.257 1.00 88.06 179 LEU A N 1
ATOM 1305 C CA . LEU A 1 179 ? 8.245 6.189 -10.603 1.00 88.06 179 LEU A CA 1
ATOM 1306 C C . LEU A 1 179 ? 9.368 6.509 -11.608 1.00 88.06 179 LEU A C 1
ATOM 1308 O O . LEU A 1 179 ? 9.206 6.274 -12.798 1.00 88.06 179 LEU A O 1
ATOM 1312 N N . ARG A 1 180 ? 10.513 7.032 -11.148 1.00 87.75 180 ARG A N 1
ATOM 1313 C CA . ARG A 1 180 ? 11.682 7.323 -12.006 1.00 87.75 180 ARG A CA 1
ATOM 1314 C C . ARG A 1 180 ? 12.405 6.071 -12.530 1.00 87.75 180 ARG A C 1
ATOM 1316 O O . ARG A 1 180 ? 13.222 6.174 -13.451 1.00 87.75 180 ARG A O 1
ATOM 1323 N N . ASP A 1 181 ? 12.150 4.928 -11.899 1.00 89.94 181 ASP A N 1
ATOM 1324 C CA . ASP A 1 181 ? 12.748 3.639 -12.238 1.00 89.94 181 ASP A CA 1
ATOM 1325 C C . ASP A 1 181 ? 11.886 2.866 -13.243 1.00 89.94 181 ASP A C 1
ATOM 1327 O O . ASP A 1 181 ? 12.390 1.942 -13.873 1.00 89.94 181 ASP A O 1
ATOM 1331 N N . TRP A 1 182 ? 10.624 3.273 -13.427 1.00 91.88 182 TRP A N 1
ATOM 1332 C CA . TRP A 1 182 ? 9.707 2.683 -14.399 1.00 91.88 182 TRP A CA 1
ATOM 1333 C C . TRP A 1 182 ? 10.149 3.033 -15.820 1.00 91.88 182 TRP A C 1
ATOM 1335 O O . TRP A 1 182 ? 10.662 4.131 -16.079 1.00 91.88 182 TRP A O 1
ATOM 1345 N N . SER A 1 183 ? 9.908 2.130 -16.765 1.00 92.06 183 SER A N 1
ATOM 1346 C CA . SER A 1 183 ? 10.039 2.452 -18.180 1.00 92.06 183 SER A CA 1
ATOM 1347 C C . SER A 1 183 ? 8.982 3.481 -18.595 1.00 92.06 183 SER A C 1
ATOM 1349 O O . SER A 1 183 ? 7.871 3.535 -18.059 1.00 92.06 183 SER A O 1
ATOM 1351 N N . ASN A 1 184 ? 9.326 4.327 -19.570 1.00 90.81 184 ASN A N 1
ATOM 1352 C CA . ASN A 1 184 ? 8.402 5.348 -20.068 1.00 90.81 184 ASN A CA 1
ATOM 1353 C C . ASN A 1 184 ? 7.140 4.728 -20.684 1.00 90.81 184 ASN A C 1
ATOM 1355 O O . ASN A 1 184 ? 6.061 5.302 -20.538 1.00 90.81 184 ASN A O 1
ATOM 1359 N N . ASP A 1 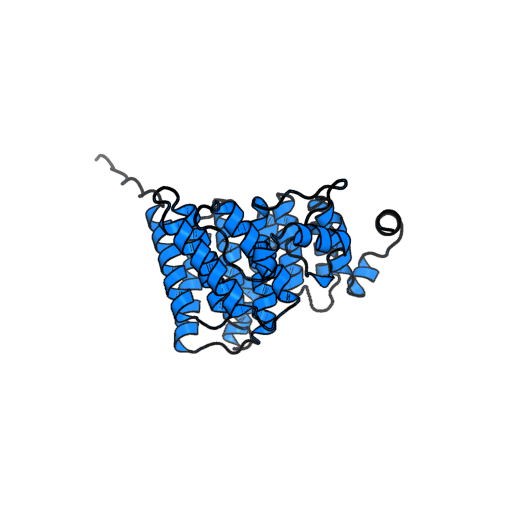185 ? 7.271 3.570 -21.334 1.00 90.38 185 ASP A N 1
ATOM 1360 C CA . ASP A 1 185 ? 6.159 2.871 -21.980 1.00 90.38 185 ASP A CA 1
ATOM 1361 C C . ASP A 1 185 ? 5.182 2.326 -20.936 1.00 90.38 185 ASP A C 1
ATOM 1363 O O . ASP A 1 185 ? 3.986 2.608 -21.013 1.00 90.38 185 ASP A O 1
ATOM 1367 N N . THR A 1 186 ? 5.688 1.654 -19.897 1.00 91.81 186 THR A N 1
ATOM 1368 C CA . THR A 1 186 ? 4.869 1.168 -18.778 1.00 91.81 186 THR A CA 1
ATOM 1369 C C . THR A 1 186 ? 4.205 2.323 -18.031 1.00 91.81 186 THR A C 1
ATOM 1371 O O . THR A 1 186 ? 3.007 2.280 -17.742 1.00 91.81 186 THR A O 1
ATOM 1374 N N . LEU A 1 187 ? 4.951 3.399 -17.761 1.00 90.88 187 LEU A N 1
ATOM 1375 C CA . LEU A 1 187 ? 4.418 4.598 -17.116 1.00 90.88 187 LEU A CA 1
ATOM 1376 C C . LEU A 1 187 ? 3.287 5.226 -17.946 1.00 90.88 187 LEU A C 1
ATOM 1378 O O . LEU A 1 187 ? 2.243 5.590 -17.400 1.00 90.88 187 LEU A O 1
ATOM 1382 N N . LYS A 1 188 ? 3.481 5.344 -19.265 1.00 89.69 188 LYS A N 1
ATOM 1383 C CA . LYS A 1 188 ? 2.477 5.875 -20.189 1.00 89.69 188 LYS A CA 1
ATOM 1384 C C . LYS A 1 188 ? 1.243 4.977 -20.243 1.00 89.69 188 LYS A C 1
ATOM 1386 O O . LYS A 1 188 ? 0.148 5.473 -20.007 1.00 89.69 188 LYS A O 1
ATOM 1391 N N . ALA A 1 189 ? 1.409 3.676 -20.475 1.00 89.94 189 ALA A N 1
ATOM 1392 C CA . ALA A 1 189 ? 0.304 2.723 -20.550 1.00 89.94 189 ALA A CA 1
ATOM 1393 C C . ALA A 1 189 ? -0.518 2.679 -19.249 1.00 89.94 189 ALA A C 1
ATOM 1395 O O . ALA A 1 189 ? -1.750 2.620 -19.279 1.00 89.94 189 ALA A O 1
ATOM 1396 N N . HIS A 1 190 ? 0.148 2.766 -18.094 1.00 88.94 190 HIS A N 1
ATOM 1397 C CA . HIS A 1 190 ? -0.516 2.801 -16.794 1.00 88.94 190 HIS A CA 1
ATOM 1398 C C . HIS A 1 190 ? -1.436 4.025 -16.644 1.00 88.94 190 HIS A C 1
ATOM 1400 O O . HIS A 1 190 ? -2.573 3.888 -16.183 1.00 88.94 190 HIS A O 1
ATOM 1406 N N . PHE A 1 191 ? -0.973 5.206 -17.067 1.00 88.88 191 PHE A N 1
ATOM 1407 C CA . PHE A 1 191 ? -1.744 6.447 -16.964 1.00 88.88 191 PHE A CA 1
ATOM 1408 C C . PHE A 1 191 ? -2.731 6.677 -18.109 1.00 88.88 191 PHE A C 1
ATOM 1410 O O . PHE A 1 191 ? -3.762 7.292 -17.870 1.00 88.88 191 PHE A O 1
ATOM 1417 N N . ASP A 1 192 ? -2.487 6.154 -19.310 1.00 86.31 192 ASP A N 1
ATOM 1418 C CA . ASP A 1 192 ? -3.450 6.217 -20.420 1.00 86.31 192 ASP A CA 1
ATOM 1419 C C . ASP A 1 192 ? -4.755 5.478 -20.075 1.00 86.31 192 ASP A C 1
ATOM 1421 O O . ASP A 1 192 ? -5.824 5.808 -20.581 1.00 86.31 192 ASP A O 1
ATOM 1425 N N . GLY A 1 193 ? -4.692 4.507 -19.160 1.00 79.44 193 GLY A N 1
ATOM 1426 C CA . GLY A 1 193 ? -5.875 3.846 -18.618 1.00 79.44 193 GLY A CA 1
ATOM 1427 C C . GLY A 1 193 ? -6.612 4.631 -17.522 1.00 79.44 193 GLY A C 1
ATOM 1428 O O . GLY A 1 193 ? -7.486 4.053 -16.877 1.00 79.44 193 GLY A O 1
ATOM 1429 N N . LEU A 1 194 ? -6.254 5.890 -17.242 1.00 81.12 194 LEU A N 1
ATOM 1430 C CA . LEU A 1 194 ? -7.051 6.784 -16.396 1.00 81.12 194 LEU A CA 1
ATOM 1431 C C . LEU A 1 194 ? -8.149 7.449 -17.242 1.00 81.12 194 LEU A C 1
ATOM 1433 O O . LEU A 1 194 ? -7.832 8.119 -18.225 1.00 81.12 194 LEU A O 1
ATOM 1437 N N . PRO A 1 195 ? -9.434 7.349 -16.856 1.00 76.12 195 PRO A N 1
ATOM 1438 C CA . PRO A 1 195 ? -10.493 8.136 -17.478 1.00 76.12 195 PRO A CA 1
ATOM 1439 C C . PRO A 1 195 ? -10.143 9.630 -17.465 1.00 76.12 195 PRO A C 1
ATOM 1441 O O . PRO A 1 195 ? -9.766 10.157 -16.416 1.00 76.12 195 PRO A O 1
ATOM 1444 N N . ALA A 1 196 ? -10.326 10.324 -18.595 1.00 72.75 196 ALA A N 1
ATOM 1445 C CA . ALA A 1 196 ? -9.975 11.744 -18.743 1.00 72.75 196 ALA A CA 1
ATOM 1446 C C . ALA A 1 196 ? -10.543 12.618 -17.609 1.00 72.75 196 ALA A C 1
ATOM 1448 O O . ALA A 1 196 ? -9.822 13.394 -16.988 1.00 72.75 196 ALA A O 1
ATOM 1449 N N . ARG A 1 197 ? -11.807 12.380 -17.234 1.00 61.03 197 ARG A N 1
ATOM 1450 C CA . ARG A 1 197 ? -12.480 13.067 -16.121 1.00 61.03 197 ARG A CA 1
ATOM 1451 C C . ARG A 1 197 ? -11.757 12.899 -14.781 1.00 61.03 197 ARG A C 1
ATOM 1453 O O . ARG A 1 197 ? -11.708 13.839 -14.000 1.00 61.03 197 ARG A O 1
ATOM 1460 N N . ALA A 1 198 ? -11.184 11.729 -14.506 1.00 69.44 198 ALA A N 1
ATOM 1461 C CA . ALA A 1 198 ? -10.436 11.494 -13.274 1.00 69.44 198 ALA A CA 1
ATOM 1462 C C . ALA A 1 198 ? -9.041 12.139 -13.313 1.00 69.44 198 ALA A C 1
ATOM 1464 O O . ALA A 1 198 ? -8.576 12.663 -12.299 1.00 69.44 198 ALA A O 1
ATOM 1465 N N . ALA A 1 199 ? -8.398 12.178 -14.486 1.00 66.50 199 ALA A N 1
ATOM 1466 C CA . ALA A 1 199 ? -7.153 12.924 -14.680 1.00 66.50 199 ALA A CA 1
ATOM 1467 C C . ALA A 1 199 ? -7.344 14.435 -14.435 1.00 66.50 199 ALA A C 1
ATOM 1469 O O . ALA A 1 199 ? -6.453 15.091 -13.896 1.00 66.50 199 ALA A O 1
ATOM 1470 N N . GLU A 1 200 ? -8.532 14.957 -14.747 1.00 70.62 200 GLU A N 1
ATOM 1471 C CA . GLU A 1 200 ? -8.962 16.336 -14.478 1.00 70.62 200 GLU A CA 1
ATOM 1472 C C . GLU A 1 200 ? -9.450 16.565 -13.033 1.00 70.62 200 GLU A C 1
ATOM 1474 O O . GLU A 1 200 ? -9.714 17.698 -12.648 1.00 70.62 200 GLU A O 1
ATOM 1479 N N . GLY A 1 201 ? -9.530 15.521 -12.196 1.00 67.75 201 GLY A N 1
ATOM 1480 C CA . GLY A 1 201 ? -9.980 15.631 -10.798 1.00 67.75 201 GLY A CA 1
ATOM 1481 C C . GLY A 1 201 ? -11.501 15.620 -10.608 1.00 67.75 201 GLY A C 1
ATOM 1482 O O . GLY A 1 201 ? -11.993 15.964 -9.535 1.00 67.75 201 GLY A O 1
ATOM 1483 N N . GLY A 1 202 ? -12.257 15.228 -11.633 1.00 71.44 202 GLY A N 1
ATOM 1484 C CA . GLY A 1 202 ? -13.696 15.016 -11.545 1.00 71.44 202 GLY A CA 1
ATOM 1485 C C . GLY A 1 202 ? -14.057 13.697 -10.860 1.00 71.44 202 GLY A C 1
ATOM 1486 O O . GLY A 1 202 ? -13.376 12.682 -11.018 1.00 71.44 202 GLY A O 1
ATOM 1487 N N . ASP A 1 203 ? -15.179 13.700 -10.139 1.00 72.12 203 ASP A N 1
ATOM 1488 C CA . ASP A 1 203 ? -15.629 12.520 -9.404 1.00 72.12 203 ASP A CA 1
ATOM 1489 C C . ASP A 1 203 ? -16.149 11.417 -10.345 1.00 72.12 203 ASP A C 1
ATOM 1491 O O . ASP A 1 203 ? -16.891 11.710 -11.299 1.00 72.12 203 ASP A O 1
ATOM 1495 N N . PRO A 1 204 ? -15.806 10.141 -10.074 1.00 74.94 204 PRO A N 1
ATOM 1496 C CA . PRO A 1 204 ? -16.436 9.005 -10.734 1.00 74.94 204 PRO A CA 1
ATOM 1497 C C . PRO A 1 204 ? -17.910 8.889 -10.324 1.00 74.94 204 PRO A C 1
ATOM 1499 O O . PRO A 1 204 ? -18.302 9.311 -9.231 1.00 74.94 204 PRO A O 1
ATOM 1502 N N . ALA A 1 205 ? -18.729 8.267 -11.176 1.00 76.69 205 ALA A N 1
ATOM 1503 C CA . ALA A 1 205 ? -20.141 8.014 -10.887 1.00 76.69 205 ALA A CA 1
ATOM 1504 C C . ALA A 1 205 ? -20.303 7.187 -9.599 1.00 76.69 205 ALA A C 1
ATOM 1506 O O . ALA A 1 205 ? -19.506 6.288 -9.321 1.00 76.69 205 ALA A O 1
ATOM 1507 N N . LEU A 1 206 ? -21.319 7.477 -8.781 1.00 71.31 206 LEU A N 1
ATOM 1508 C CA . LEU A 1 206 ? -21.519 6.773 -7.503 1.00 71.31 206 LEU A CA 1
ATOM 1509 C C . LEU A 1 206 ? -21.708 5.258 -7.680 1.00 71.31 206 LEU A C 1
ATOM 1511 O O . LEU A 1 206 ? -21.284 4.501 -6.809 1.00 71.31 206 LEU A O 1
ATOM 1515 N N . ASP A 1 207 ? -22.239 4.835 -8.827 1.00 78.69 207 ASP A N 1
ATOM 1516 C CA . ASP A 1 207 ? -22.479 3.429 -9.165 1.00 78.69 207 ASP A CA 1
ATOM 1517 C C . ASP A 1 207 ? -21.230 2.688 -9.668 1.00 78.69 207 ASP A C 1
ATOM 1519 O O . ASP A 1 207 ? -21.276 1.475 -9.878 1.00 78.69 207 ASP A O 1
ATOM 1523 N N . THR A 1 208 ? -20.093 3.380 -9.833 1.00 79.50 208 THR A N 1
ATOM 1524 C CA . THR A 1 208 ? -18.818 2.738 -10.176 1.00 79.50 208 THR A CA 1
ATOM 1525 C C . THR A 1 208 ? -18.488 1.638 -9.155 1.00 79.50 208 THR A C 1
ATOM 1527 O O . THR A 1 208 ? -18.491 1.910 -7.945 1.00 79.50 208 THR A O 1
ATOM 1530 N N . PRO A 1 209 ? -18.181 0.404 -9.603 1.00 82.31 209 PRO A N 1
ATOM 1531 C CA . PRO A 1 209 ? -17.810 -0.686 -8.710 1.00 82.31 209 PRO A CA 1
ATOM 1532 C C . PRO A 1 209 ? -16.654 -0.302 -7.764 1.00 82.31 209 PRO A C 1
ATOM 1534 O O . PRO A 1 209 ? -15.722 0.385 -8.181 1.00 82.31 209 PRO A O 1
ATOM 1537 N N . PRO A 1 210 ? -16.657 -0.747 -6.491 1.00 81.25 210 PRO A N 1
ATOM 1538 C CA . PRO A 1 210 ? -15.634 -0.377 -5.514 1.00 81.25 210 PRO A CA 1
ATOM 1539 C C . PRO A 1 210 ? -14.207 -0.717 -5.947 1.00 81.25 210 PRO A C 1
ATOM 1541 O O . PRO A 1 210 ? -13.289 0.038 -5.642 1.00 81.25 210 PRO A O 1
ATOM 1544 N N . LEU A 1 211 ? -14.016 -1.830 -6.665 1.00 84.06 211 LEU A N 1
ATOM 1545 C CA . LEU A 1 211 ? -12.705 -2.224 -7.187 1.00 84.06 211 LEU A CA 1
ATOM 1546 C C . LEU A 1 211 ? -12.227 -1.275 -8.293 1.00 84.06 211 LEU A C 1
ATOM 1548 O O . LEU A 1 211 ? -11.070 -0.862 -8.263 1.00 84.06 211 LEU A O 1
ATOM 1552 N N . ASP A 1 212 ? -13.121 -0.853 -9.188 1.00 86.94 212 ASP A N 1
ATOM 1553 C CA . ASP A 1 212 ? -12.811 0.122 -10.240 1.00 86.94 212 ASP A CA 1
ATOM 1554 C C . ASP A 1 212 ? -12.504 1.498 -9.643 1.00 86.94 212 ASP A C 1
ATOM 1556 O O . ASP A 1 212 ? -11.524 2.141 -10.017 1.00 86.94 212 ASP A O 1
ATOM 1560 N N . HIS A 1 213 ? -13.290 1.927 -8.648 1.00 89.06 213 HIS A N 1
ATOM 1561 C CA . HIS A 1 213 ? -13.031 3.160 -7.898 1.00 89.06 213 HIS A CA 1
ATOM 1562 C C . HIS A 1 213 ? -11.692 3.100 -7.157 1.00 89.06 213 HIS A C 1
ATOM 1564 O O . HIS A 1 213 ? -10.936 4.075 -7.141 1.00 89.06 213 HIS A O 1
ATOM 1570 N N . ARG A 1 214 ? -11.369 1.950 -6.553 1.00 90.69 214 ARG A N 1
ATOM 1571 C CA . ARG A 1 214 ? -10.081 1.751 -5.889 1.00 90.69 214 ARG A CA 1
ATOM 1572 C C . ARG A 1 214 ? -8.958 1.860 -6.908 1.00 90.69 214 ARG A C 1
ATOM 1574 O O . ARG A 1 214 ? -8.102 2.713 -6.721 1.00 90.69 214 ARG A O 1
ATOM 1581 N N . ARG A 1 215 ? -9.001 1.110 -8.015 1.00 91.62 215 ARG A N 1
ATOM 1582 C CA . ARG A 1 215 ? -7.997 1.177 -9.093 1.00 91.62 215 ARG A CA 1
ATOM 1583 C C . ARG A 1 215 ? -7.808 2.601 -9.618 1.00 91.62 215 ARG A C 1
ATOM 1585 O O . ARG A 1 215 ? -6.675 3.056 -9.754 1.00 91.62 215 ARG A O 1
ATOM 1592 N N . LEU A 1 216 ? -8.899 3.338 -9.829 1.00 91.00 216 LEU A N 1
ATOM 1593 C CA . LEU A 1 216 ? -8.851 4.753 -10.197 1.00 91.00 216 LEU A CA 1
ATOM 1594 C C . LEU A 1 216 ? -8.094 5.591 -9.159 1.00 91.00 216 LEU A C 1
ATOM 1596 O O . LEU A 1 216 ? -7.252 6.410 -9.526 1.00 91.00 216 LEU A O 1
ATOM 1600 N N . THR A 1 217 ? -8.377 5.377 -7.875 1.00 91.50 217 THR A N 1
ATOM 1601 C CA . THR A 1 217 ? -7.721 6.073 -6.759 1.00 91.50 217 THR A CA 1
ATOM 1602 C C . THR A 1 217 ? -6.220 5.770 -6.723 1.00 91.50 217 THR A C 1
ATOM 1604 O O . THR A 1 217 ? -5.423 6.700 -6.627 1.00 91.50 217 THR A O 1
ATOM 1607 N N . LEU A 1 218 ? -5.825 4.499 -6.885 1.00 92.12 218 LEU A N 1
ATOM 1608 C CA . LEU A 1 218 ? -4.417 4.069 -6.932 1.00 92.12 218 LEU A CA 1
ATOM 1609 C C . LEU A 1 218 ? -3.651 4.782 -8.055 1.00 92.12 218 LEU A C 1
ATOM 1611 O O . LEU A 1 218 ? -2.613 5.404 -7.824 1.00 92.12 218 LEU A O 1
ATOM 1615 N N . ARG A 1 219 ? -4.194 4.722 -9.275 1.00 92.31 219 ARG A N 1
ATOM 1616 C CA . ARG A 1 219 ? -3.588 5.327 -10.466 1.00 92.31 219 ARG A CA 1
ATOM 1617 C C . ARG A 1 219 ? -3.535 6.849 -10.361 1.00 92.31 219 ARG A C 1
ATOM 1619 O O . ARG A 1 219 ? -2.532 7.456 -10.732 1.00 92.31 219 ARG A O 1
ATOM 1626 N N . SER A 1 220 ? -4.582 7.466 -9.810 1.00 90.94 220 SER A N 1
ATOM 1627 C CA . SER A 1 220 ? -4.637 8.915 -9.581 1.00 90.94 220 SER A CA 1
ATOM 1628 C C . SER A 1 220 ? -3.596 9.364 -8.557 1.00 90.94 220 SER A C 1
ATOM 1630 O O . SER A 1 220 ? -2.955 10.391 -8.771 1.00 90.94 220 SER A O 1
ATOM 1632 N N . ALA A 1 221 ? -3.371 8.592 -7.488 1.00 91.00 221 ALA A N 1
ATOM 1633 C CA . ALA A 1 221 ? -2.347 8.896 -6.489 1.00 91.00 221 ALA A CA 1
ATOM 1634 C C . ALA A 1 221 ? -0.949 8.966 -7.121 1.00 91.00 221 ALA A C 1
ATOM 1636 O O . ALA A 1 221 ? -0.238 9.953 -6.938 1.00 91.00 221 ALA A O 1
ATOM 1637 N N . LEU A 1 222 ? -0.589 7.976 -7.946 1.00 90.25 222 LEU A N 1
ATOM 1638 C CA . LEU A 1 222 ? 0.684 7.971 -8.674 1.00 90.25 222 LEU A CA 1
ATOM 1639 C C . LEU A 1 222 ? 0.765 9.079 -9.734 1.00 90.25 222 LEU A C 1
ATOM 1641 O O . LEU A 1 222 ? 1.798 9.735 -9.861 1.00 90.25 222 LEU A O 1
ATOM 1645 N N . PHE A 1 223 ? -0.317 9.330 -10.476 1.00 88.25 223 PHE A N 1
ATOM 1646 C CA . PHE A 1 223 ? -0.352 10.386 -11.492 1.00 88.25 223 PHE A CA 1
ATOM 1647 C C . PHE A 1 223 ? -0.112 11.770 -10.878 1.00 88.25 223 PHE A C 1
ATOM 1649 O O . PHE A 1 223 ? 0.650 12.580 -11.414 1.00 88.25 223 PHE A O 1
ATOM 1656 N N . ARG A 1 224 ? -0.723 12.036 -9.717 1.00 85.56 224 ARG A N 1
ATOM 1657 C CA . ARG A 1 224 ? -0.639 13.330 -9.033 1.00 85.56 224 ARG A CA 1
ATOM 1658 C C . ARG A 1 224 ? 0.736 13.596 -8.413 1.00 85.56 224 ARG A C 1
ATOM 1660 O O . ARG A 1 224 ? 1.078 14.765 -8.261 1.00 85.56 224 ARG A O 1
ATOM 1667 N N . LEU A 1 225 ? 1.587 12.584 -8.204 1.00 82.81 225 LEU A N 1
ATOM 1668 C CA . LEU A 1 225 ? 3.005 12.811 -7.865 1.00 82.81 225 LEU A CA 1
ATOM 1669 C C . LEU A 1 225 ? 3.753 13.625 -8.930 1.00 82.81 225 LEU A C 1
ATOM 1671 O O . LEU A 1 225 ? 4.731 14.299 -8.624 1.00 82.81 225 LEU A O 1
ATOM 1675 N N . ARG A 1 226 ? 3.278 13.619 -10.182 1.00 78.00 226 ARG A N 1
ATOM 1676 C CA . ARG A 1 226 ? 3.837 14.446 -11.262 1.00 78.00 226 ARG A CA 1
ATOM 1677 C C . ARG A 1 226 ? 3.270 15.871 -11.289 1.00 78.00 226 ARG A C 1
ATOM 1679 O O . ARG A 1 226 ? 3.770 16.701 -12.046 1.00 78.00 226 ARG A O 1
ATOM 1686 N N . ARG A 1 227 ? 2.211 16.151 -10.520 1.00 73.88 227 ARG A N 1
ATOM 1687 C CA . ARG A 1 227 ? 1.470 17.426 -10.496 1.00 73.88 227 ARG A CA 1
ATOM 1688 C C . ARG A 1 227 ? 1.034 17.786 -9.062 1.00 73.88 227 ARG A C 1
ATOM 1690 O O . ARG A 1 227 ? -0.156 17.723 -8.751 1.00 73.88 227 ARG A O 1
ATOM 1697 N N . PRO A 1 228 ? 1.971 18.198 -8.189 1.00 67.31 228 PRO A N 1
ATOM 1698 C CA . PRO A 1 228 ? 1.724 18.306 -6.748 1.00 67.31 228 PRO A CA 1
ATOM 1699 C C . PRO A 1 228 ? 0.750 19.425 -6.337 1.00 67.31 228 PRO A C 1
ATOM 1701 O O . PRO A 1 228 ? 0.198 19.371 -5.245 1.00 67.31 228 PRO A O 1
ATOM 1704 N N . ARG A 1 229 ? 0.494 20.425 -7.195 1.00 66.69 229 ARG A N 1
ATOM 1705 C CA . ARG A 1 229 ? -0.270 21.640 -6.833 1.00 66.69 229 ARG A CA 1
ATOM 1706 C C . ARG A 1 229 ? -1.753 21.410 -6.493 1.00 66.69 229 ARG A C 1
ATOM 1708 O O . ARG A 1 229 ? -2.348 22.269 -5.863 1.00 66.69 229 ARG A O 1
ATOM 1715 N N . GLU A 1 230 ? -2.334 20.275 -6.881 1.00 69.62 230 GLU A N 1
ATOM 1716 C CA . GLU A 1 230 ? -3.765 19.945 -6.685 1.00 69.62 230 GLU A CA 1
ATOM 1717 C C . GLU A 1 230 ? -3.960 18.577 -6.002 1.00 69.62 230 GLU A C 1
ATOM 1719 O O . GLU A 1 230 ? -5.016 17.946 -6.109 1.00 69.62 230 GLU A O 1
ATOM 1724 N N . PHE A 1 231 ? -2.897 18.069 -5.373 1.00 76.69 231 PHE A N 1
ATOM 1725 C CA . PHE A 1 231 ? -2.803 16.686 -4.914 1.00 76.69 231 PHE A CA 1
ATOM 1726 C C . PHE A 1 231 ? -3.824 16.369 -3.817 1.00 76.69 231 PHE A C 1
ATOM 1728 O O . PHE A 1 231 ? -4.609 15.431 -3.957 1.00 76.69 231 PHE A O 1
ATOM 1735 N N . GLU A 1 232 ? -3.830 17.165 -2.746 1.00 83.88 232 GLU A N 1
ATOM 1736 C CA . GLU A 1 232 ? -4.596 16.862 -1.537 1.00 83.88 232 GLU A CA 1
ATOM 1737 C C . GLU A 1 232 ? -6.105 16.866 -1.786 1.00 83.88 232 GLU A C 1
ATOM 1739 O O . GLU A 1 232 ? -6.767 15.867 -1.515 1.00 83.88 232 GLU A O 1
ATOM 1744 N N . GLU A 1 233 ? -6.659 17.953 -2.329 1.00 85.00 233 GLU A N 1
ATOM 1745 C CA . GLU A 1 233 ? -8.110 18.083 -2.494 1.00 85.00 233 GLU A CA 1
ATOM 1746 C C . GLU A 1 233 ? -8.676 17.007 -3.432 1.00 85.00 233 GLU A C 1
ATOM 1748 O O . GLU A 1 233 ? -9.671 16.353 -3.107 1.00 85.00 233 GLU A O 1
ATOM 1753 N N . SER A 1 234 ? -8.005 16.765 -4.562 1.00 85.25 234 SER A N 1
ATOM 1754 C CA . SER A 1 234 ? -8.431 15.761 -5.543 1.00 85.25 234 SER A CA 1
ATOM 1755 C C . SER A 1 234 ? -8.437 14.352 -4.944 1.00 85.25 234 SER A C 1
ATOM 1757 O O . SER A 1 234 ? -9.394 13.594 -5.112 1.00 85.25 234 SER A O 1
ATOM 1759 N N . LEU A 1 235 ? -7.373 13.981 -4.227 1.00 88.00 235 LEU A N 1
ATOM 1760 C CA . LEU A 1 235 ? -7.248 12.639 -3.656 1.00 88.00 235 LEU A CA 1
ATOM 1761 C C . LEU A 1 235 ? -8.119 12.447 -2.424 1.00 88.00 235 LEU A C 1
ATOM 1763 O O . LEU A 1 235 ? -8.636 11.348 -2.220 1.00 88.00 235 LEU A O 1
ATOM 1767 N N . ARG A 1 236 ? -8.360 13.511 -1.657 1.00 90.62 236 ARG A N 1
ATOM 1768 C CA . ARG A 1 236 ? -9.328 13.497 -0.566 1.00 90.62 236 ARG A CA 1
ATOM 1769 C C . ARG A 1 236 ? -10.722 13.152 -1.078 1.00 90.62 236 ARG A C 1
ATOM 1771 O O . ARG A 1 236 ? -11.329 12.224 -0.550 1.00 90.62 236 ARG A O 1
ATOM 1778 N N . ARG A 1 237 ? -11.190 13.810 -2.148 1.00 90.31 237 ARG A N 1
ATOM 1779 C CA . ARG A 1 237 ? -12.490 13.500 -2.775 1.00 90.31 237 ARG A CA 1
ATOM 1780 C C . ARG A 1 237 ? -12.578 12.038 -3.218 1.00 90.31 237 ARG A C 1
ATOM 1782 O O . ARG A 1 237 ? -13.574 11.368 -2.943 1.00 90.31 237 ARG A O 1
ATOM 1789 N N . LEU A 1 238 ? -11.516 11.506 -3.829 1.00 91.25 238 LEU A N 1
ATOM 1790 C CA . LEU A 1 238 ? -11.458 10.095 -4.225 1.00 91.25 238 LEU A CA 1
ATOM 1791 C C . LEU A 1 238 ? -11.496 9.145 -3.017 1.00 91.25 238 LEU A C 1
ATOM 1793 O O . LEU A 1 238 ? -12.249 8.169 -3.038 1.00 91.25 238 LEU A O 1
ATOM 1797 N N . CYS A 1 239 ? -10.750 9.430 -1.948 1.00 92.94 239 CYS A N 1
ATOM 1798 C CA . CYS A 1 239 ? -10.760 8.611 -0.733 1.00 92.94 239 CYS A CA 1
ATOM 1799 C C . CYS A 1 239 ? -12.128 8.650 -0.030 1.00 92.94 239 CYS A C 1
ATOM 1801 O O . CYS A 1 239 ? -12.679 7.601 0.313 1.00 92.94 239 CYS A O 1
ATOM 1803 N N . ASP A 1 240 ? -12.723 9.837 0.114 1.00 93.25 240 ASP A N 1
ATOM 1804 C CA . ASP A 1 240 ? -14.061 10.029 0.685 1.00 93.25 240 ASP A CA 1
ATOM 1805 C C . ASP A 1 240 ? -15.130 9.300 -0.139 1.00 93.25 240 ASP A C 1
ATOM 1807 O O . ASP A 1 240 ? -15.975 8.579 0.404 1.00 93.25 240 ASP A O 1
ATOM 1811 N N . GLY A 1 241 ? -15.045 9.401 -1.468 1.00 90.94 241 GLY A N 1
ATOM 1812 C CA . GLY A 1 241 ? -15.896 8.667 -2.395 1.00 90.94 241 GLY A CA 1
ATOM 1813 C C . GLY A 1 241 ? -15.748 7.147 -2.274 1.00 90.94 241 GLY A C 1
ATOM 1814 O O . GLY A 1 241 ? -16.734 6.424 -2.440 1.00 90.94 241 GLY A O 1
ATOM 1815 N N . GLY A 1 242 ? -14.549 6.649 -1.964 1.00 91.44 242 GLY A N 1
ATOM 1816 C CA . GLY A 1 242 ? -14.295 5.228 -1.719 1.00 91.44 242 GLY A CA 1
ATOM 1817 C C . GLY A 1 242 ? -14.992 4.737 -0.451 1.00 91.44 242 GLY A C 1
ATOM 1818 O O . GLY A 1 242 ? -15.718 3.740 -0.485 1.00 91.44 242 GLY A O 1
ATOM 1819 N N . VAL A 1 243 ? -14.859 5.486 0.648 1.00 93.25 243 VAL A N 1
ATOM 1820 C CA . VAL A 1 243 ? -15.530 5.186 1.925 1.00 93.25 243 VAL A CA 1
ATOM 1821 C C . VAL A 1 243 ? -17.053 5.245 1.777 1.00 93.25 243 VAL A C 1
ATOM 1823 O O . VAL A 1 243 ? -17.752 4.342 2.239 1.00 93.25 243 VAL A O 1
ATOM 1826 N N . ALA A 1 244 ? -17.590 6.260 1.093 1.00 91.44 244 ALA A N 1
ATOM 1827 C CA . ALA A 1 244 ? -19.029 6.389 0.862 1.00 91.44 244 ALA A CA 1
ATOM 1828 C C . ALA A 1 244 ? -19.605 5.196 0.076 1.00 91.44 244 ALA A C 1
ATOM 1830 O O . ALA A 1 244 ? -20.654 4.660 0.445 1.00 91.44 244 ALA A O 1
ATOM 1831 N N . ARG A 1 245 ? -18.905 4.733 -0.970 1.00 89.44 245 ARG A N 1
ATOM 1832 C CA . ARG A 1 245 ? -19.294 3.542 -1.749 1.00 89.44 245 ARG A CA 1
ATOM 1833 C C . ARG A 1 245 ? -19.242 2.268 -0.912 1.00 89.44 245 ARG A C 1
ATOM 1835 O O . ARG A 1 245 ? -20.195 1.488 -0.935 1.00 89.44 245 ARG A O 1
ATOM 1842 N N . ALA A 1 246 ? -18.173 2.077 -0.138 1.00 89.94 246 ALA A N 1
ATOM 1843 C CA . ALA A 1 246 ? -18.031 0.914 0.735 1.00 89.94 246 ALA A CA 1
ATOM 1844 C C . ALA A 1 246 ? -19.114 0.874 1.830 1.00 89.94 246 ALA A C 1
ATOM 1846 O O . ALA A 1 246 ? -19.631 -0.191 2.159 1.00 89.94 246 ALA A O 1
ATOM 1847 N N . ARG A 1 247 ? -19.533 2.030 2.363 1.00 88.88 247 ARG A N 1
ATOM 1848 C CA . ARG A 1 247 ? -20.630 2.109 3.345 1.00 88.88 247 ARG A CA 1
ATOM 1849 C C . ARG A 1 247 ? -21.987 1.726 2.751 1.00 88.88 247 ARG A C 1
ATOM 1851 O O . ARG A 1 247 ? -22.734 1.008 3.409 1.00 88.88 247 ARG A O 1
ATOM 1858 N N . ARG A 1 248 ? -22.294 2.138 1.514 1.00 86.00 248 ARG A N 1
ATOM 1859 C CA . ARG A 1 248 ? -23.569 1.796 0.843 1.00 86.00 248 ARG A CA 1
ATOM 1860 C C . ARG A 1 248 ? -23.727 0.297 0.577 1.00 86.00 248 ARG A C 1
ATOM 1862 O O . ARG A 1 248 ? -24.845 -0.205 0.603 1.00 86.00 248 ARG A O 1
ATOM 1869 N N . ARG A 1 249 ? -22.629 -0.432 0.361 1.00 78.25 249 ARG A N 1
ATOM 1870 C CA . ARG A 1 249 ? -22.650 -1.899 0.278 1.00 78.25 249 ARG A CA 1
ATOM 1871 C C . ARG A 1 249 ? -22.627 -2.498 1.685 1.00 78.25 249 ARG A C 1
ATOM 1873 O O . ARG A 1 249 ? -21.582 -2.581 2.318 1.00 78.25 249 ARG A O 1
ATOM 1880 N N . ALA A 1 250 ? -23.790 -2.922 2.176 1.00 66.06 250 ALA 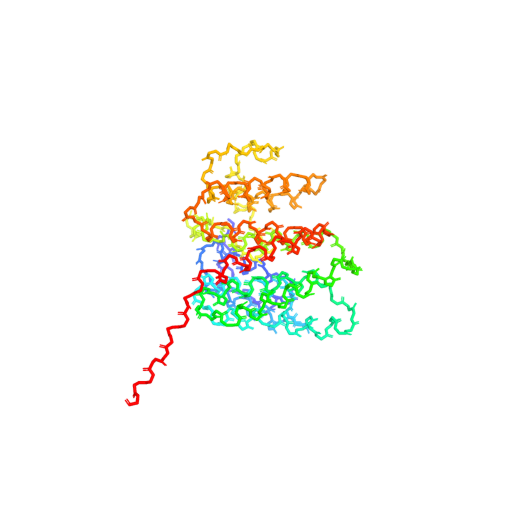A N 1
ATOM 1881 C CA . ALA A 1 250 ? -23.911 -3.571 3.484 1.00 66.06 250 ALA A CA 1
ATOM 1882 C C . ALA A 1 250 ? -23.174 -4.921 3.583 1.00 66.06 250 ALA A C 1
ATOM 1884 O O . ALA A 1 250 ? -22.767 -5.301 4.673 1.00 66.06 250 ALA A O 1
ATOM 1885 N N . ALA A 1 251 ? -22.977 -5.611 2.456 1.00 74.81 251 ALA A N 1
ATOM 1886 C CA . ALA A 1 251 ? -22.550 -7.011 2.412 1.00 74.81 251 ALA A CA 1
ATOM 1887 C C . ALA A 1 251 ? -21.033 -7.251 2.258 1.00 74.81 251 ALA A C 1
ATOM 1889 O O . ALA A 1 251 ? -20.633 -8.395 2.085 1.00 74.81 251 ALA A O 1
ATOM 1890 N N . ASP A 1 252 ? -20.187 -6.215 2.277 1.00 83.81 252 ASP A N 1
ATOM 1891 C CA . ASP A 1 252 ? -18.728 -6.375 2.112 1.00 83.81 252 ASP A CA 1
ATOM 1892 C C . ASP A 1 252 ? -17.966 -5.546 3.161 1.00 83.81 252 ASP A C 1
ATOM 1894 O O . ASP A 1 252 ? -17.534 -4.417 2.880 1.00 83.81 252 ASP A O 1
ATOM 1898 N N . PRO A 1 253 ? -17.827 -6.058 4.399 1.00 87.38 253 PRO A N 1
ATOM 1899 C CA . PRO A 1 253 ? -17.068 -5.365 5.432 1.00 87.38 253 PRO A CA 1
ATOM 1900 C C . PRO A 1 253 ? -15.578 -5.278 5.074 1.00 87.38 253 PRO A C 1
ATOM 1902 O O . PRO A 1 253 ? -14.961 -4.245 5.334 1.00 87.38 253 PRO A O 1
ATOM 1905 N N . GLY A 1 254 ? -15.033 -6.250 4.335 1.00 89.25 254 GLY A N 1
ATOM 1906 C CA . GLY A 1 254 ? -13.679 -6.188 3.783 1.00 89.25 254 GLY A CA 1
ATOM 1907 C C . GLY A 1 254 ? -13.437 -4.959 2.893 1.00 89.25 254 GLY A C 1
ATOM 1908 O O . GLY A 1 254 ? -12.391 -4.314 2.991 1.00 89.25 254 GLY A O 1
ATOM 1909 N N . ALA A 1 255 ? -14.398 -4.560 2.052 1.00 89.62 255 ALA A N 1
ATOM 1910 C CA . ALA A 1 255 ? -14.297 -3.313 1.286 1.00 89.62 255 ALA A CA 1
ATOM 1911 C C . ALA A 1 255 ? -14.317 -2.068 2.177 1.00 89.62 255 ALA A C 1
ATOM 1913 O O . ALA A 1 255 ? -13.623 -1.097 1.868 1.00 89.62 255 ALA A O 1
ATOM 1914 N N . ARG A 1 256 ? -15.076 -2.087 3.278 1.00 92.50 256 ARG A N 1
ATOM 1915 C CA . ARG A 1 256 ? -15.115 -0.981 4.247 1.00 92.50 256 ARG A CA 1
ATOM 1916 C C . ARG A 1 256 ? -13.801 -0.851 4.998 1.00 92.50 256 ARG A C 1
ATOM 1918 O O . ARG A 1 256 ? -13.273 0.256 5.049 1.00 92.50 256 ARG A O 1
ATOM 1925 N N . VAL A 1 257 ? -13.253 -1.961 5.493 1.00 94.25 257 VAL A N 1
ATOM 1926 C CA . VAL A 1 257 ? -11.923 -2.009 6.116 1.00 94.25 257 VAL A CA 1
ATOM 1927 C C . VAL A 1 257 ? -10.891 -1.430 5.154 1.00 94.25 257 VAL A C 1
ATOM 1929 O O . VAL A 1 257 ? -10.206 -0.471 5.497 1.00 94.25 257 VAL A O 1
ATOM 1932 N N . ARG A 1 258 ? -10.839 -1.924 3.907 1.00 92.69 258 ARG A N 1
ATOM 1933 C CA . ARG A 1 258 ? -9.891 -1.426 2.897 1.00 92.69 258 ARG A CA 1
ATOM 1934 C C . ARG A 1 258 ? -10.037 0.073 2.640 1.00 92.69 258 ARG A C 1
ATOM 1936 O O . ARG A 1 258 ? -9.033 0.775 2.675 1.00 92.69 258 ARG A O 1
ATOM 1943 N N . ALA A 1 259 ? -11.254 0.566 2.412 1.00 94.44 259 ALA A N 1
ATOM 1944 C CA . ALA A 1 259 ? -11.489 1.981 2.125 1.00 94.44 259 ALA A CA 1
ATOM 1945 C C . ALA A 1 259 ? -11.129 2.892 3.311 1.00 94.44 259 ALA A C 1
ATOM 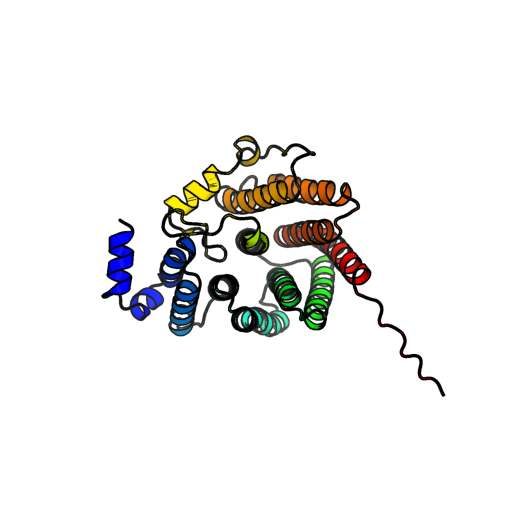1947 O O . ALA A 1 259 ? -10.523 3.943 3.110 1.00 94.44 259 ALA A O 1
ATOM 1948 N N . LEU A 1 260 ? -11.468 2.483 4.538 1.00 96.44 260 LEU A N 1
ATOM 1949 C CA . LEU A 1 260 ? -11.122 3.217 5.755 1.00 96.44 260 LEU A CA 1
ATOM 1950 C C . LEU A 1 260 ? -9.614 3.219 5.997 1.00 96.44 260 LEU A C 1
ATOM 1952 O O . LEU A 1 260 ? -9.060 4.264 6.310 1.00 96.44 260 LEU A O 1
ATOM 1956 N N . THR A 1 261 ? -8.926 2.094 5.800 1.00 96.31 261 THR A N 1
ATOM 1957 C CA . THR A 1 261 ? -7.465 2.055 5.920 1.00 96.31 261 THR A CA 1
ATOM 1958 C C . THR A 1 261 ? -6.785 2.881 4.822 1.00 96.31 261 THR A C 1
ATOM 1960 O O . THR A 1 261 ? -5.871 3.647 5.117 1.00 96.31 261 THR A O 1
ATOM 1963 N N . ASP A 1 262 ? -7.227 2.786 3.564 1.00 94.69 262 ASP A N 1
ATOM 1964 C CA . ASP A 1 262 ? -6.654 3.575 2.463 1.00 94.69 262 ASP A CA 1
ATOM 1965 C C . ASP A 1 262 ? -6.835 5.090 2.729 1.00 94.69 262 ASP A C 1
ATOM 1967 O O . ASP A 1 262 ? -5.875 5.850 2.582 1.00 94.69 262 ASP A O 1
ATOM 1971 N N . ARG A 1 263 ? -8.008 5.524 3.226 1.00 96.06 263 ARG A N 1
ATOM 1972 C CA . ARG A 1 263 ? -8.257 6.928 3.610 1.00 96.06 263 ARG A CA 1
ATOM 1973 C C . ARG A 1 263 ? -7.496 7.355 4.865 1.00 96.06 263 ARG A C 1
ATOM 1975 O O . ARG A 1 263 ? -6.876 8.413 4.852 1.00 96.06 263 ARG A O 1
ATOM 1982 N N . SER A 1 264 ? -7.519 6.546 5.924 1.00 96.25 264 SER A N 1
ATOM 1983 C CA . SER A 1 264 ? -6.791 6.806 7.173 1.00 96.25 264 SER A CA 1
ATOM 1984 C C . SER A 1 264 ? -5.335 7.105 6.879 1.00 96.25 264 SER A C 1
ATOM 1986 O O . SER A 1 264 ? -4.772 8.102 7.319 1.00 96.25 264 SER A O 1
ATOM 1988 N N . THR A 1 265 ? -4.736 6.251 6.066 1.00 94.12 265 THR A N 1
ATOM 1989 C CA . THR A 1 265 ? -3.332 6.376 5.782 1.00 94.12 265 THR A CA 1
ATOM 1990 C C . THR A 1 265 ? -3.082 7.614 4.900 1.00 94.12 265 THR A C 1
ATOM 1992 O O . THR A 1 265 ? -2.216 8.410 5.241 1.00 94.12 265 THR A O 1
ATOM 1995 N N . PHE A 1 266 ? -3.893 7.905 3.869 1.00 93.50 266 PHE A N 1
ATOM 1996 C CA . PHE A 1 266 ? -3.818 9.194 3.146 1.00 93.50 266 PHE A CA 1
ATOM 1997 C C . PHE A 1 266 ? -3.829 10.405 4.096 1.00 93.50 266 PHE A C 1
ATOM 1999 O O . PHE A 1 266 ? -2.996 11.300 3.965 1.00 93.50 266 PHE A O 1
ATOM 2006 N N . LEU A 1 267 ? -4.723 10.399 5.090 1.00 93.56 267 LEU A N 1
ATOM 2007 C CA . LEU A 1 267 ? -4.828 11.455 6.097 1.00 93.56 267 LEU A CA 1
ATOM 2008 C C . LEU A 1 267 ? -3.548 11.594 6.937 1.00 93.56 267 LEU A C 1
ATOM 2010 O O . LEU A 1 267 ? -3.180 12.714 7.277 1.00 93.56 267 LEU A O 1
ATOM 2014 N N . VAL A 1 268 ? -2.822 10.502 7.205 1.00 92.31 268 VAL A N 1
ATOM 2015 C CA . VAL A 1 268 ? -1.479 10.559 7.816 1.00 92.31 268 VAL A CA 1
ATOM 2016 C C . VAL A 1 268 ? -0.495 11.310 6.923 1.00 92.31 268 VAL A C 1
ATOM 2018 O O . VAL A 1 268 ? 0.255 12.142 7.426 1.00 92.31 268 VAL A O 1
ATOM 2021 N N . ALA A 1 269 ? -0.491 11.050 5.611 1.00 89.25 269 ALA A N 1
ATOM 2022 C CA . ALA A 1 269 ? 0.441 11.711 4.691 1.00 89.25 269 ALA A CA 1
ATOM 2023 C C . ALA A 1 269 ? 0.201 13.224 4.571 1.00 89.25 269 ALA A C 1
ATOM 2025 O O . ALA A 1 269 ? 1.150 13.961 4.322 1.00 89.25 269 ALA A O 1
ATOM 2026 N N . VAL A 1 270 ? -1.035 13.685 4.783 1.00 89.38 270 VAL A N 1
ATOM 2027 C CA . VAL A 1 270 ? -1.396 15.116 4.775 1.00 89.38 270 VAL A CA 1
ATOM 2028 C C . VAL A 1 270 ? -1.516 15.723 6.182 1.00 89.38 270 VAL A C 1
ATOM 2030 O O . VAL A 1 270 ? -2.036 16.822 6.345 1.00 89.38 270 VAL A O 1
ATOM 2033 N N . GLY A 1 271 ? -1.055 15.020 7.222 1.00 89.50 271 GLY A N 1
ATOM 2034 C CA . GLY A 1 271 ? -0.985 15.553 8.588 1.00 89.50 271 GLY A CA 1
ATOM 2035 C C . GLY A 1 271 ? -2.318 15.661 9.342 1.00 89.50 271 GLY A C 1
ATOM 2036 O O . GLY A 1 271 ? -2.388 16.320 10.376 1.00 89.50 271 GLY A O 1
ATOM 2037 N N . ARG A 1 272 ? -3.387 15.012 8.868 1.00 92.56 272 ARG A N 1
ATOM 2038 C CA . ARG A 1 272 ? -4.735 15.036 9.471 1.00 92.56 272 ARG A CA 1
ATOM 2039 C C . ARG A 1 272 ? -4.931 13.844 10.412 1.00 92.56 272 ARG A C 1
ATOM 2041 O O . ARG A 1 272 ? -5.759 12.963 10.182 1.00 92.56 272 ARG A O 1
ATOM 2048 N N . TYR A 1 273 ? -4.119 13.798 11.465 1.00 93.62 273 TYR A N 1
ATOM 2049 C CA . TYR A 1 273 ? -3.941 12.605 12.299 1.00 93.62 273 TYR A CA 1
ATOM 2050 C C . TYR A 1 273 ? -5.167 12.204 13.131 1.00 93.62 273 TYR A C 1
ATOM 2052 O O . TYR A 1 273 ? -5.386 11.013 13.334 1.00 93.62 273 TYR A O 1
ATOM 2060 N N . GLU A 1 274 ? -5.987 13.155 13.586 1.00 94.94 274 GLU A N 1
ATOM 2061 C CA . GLU A 1 274 ? -7.219 12.849 14.334 1.00 94.94 274 GLU A CA 1
ATOM 2062 C C . GLU A 1 274 ? -8.224 12.070 13.477 1.00 94.94 274 GLU A C 1
ATOM 2064 O O . GLU A 1 274 ? -8.744 11.032 13.889 1.00 94.94 274 GLU A O 1
ATOM 2069 N N . GLU A 1 275 ? -8.449 12.529 12.246 1.00 96.50 275 GLU A N 1
ATOM 2070 C CA . GLU A 1 275 ? -9.311 11.832 11.290 1.00 96.50 275 GLU A CA 1
ATOM 2071 C C . GLU A 1 275 ? -8.698 10.499 10.860 1.00 96.50 275 GLU A C 1
ATOM 2073 O O . GLU A 1 275 ? -9.413 9.501 10.762 1.00 96.50 275 GLU A O 1
ATOM 2078 N N . ALA A 1 276 ? -7.374 10.453 10.669 1.00 96.62 276 ALA A N 1
ATOM 2079 C CA . ALA A 1 276 ? -6.668 9.210 10.380 1.00 96.62 276 ALA A CA 1
ATOM 2080 C C . ALA A 1 276 ? -6.876 8.164 11.486 1.00 96.62 276 ALA A C 1
ATOM 2082 O O . ALA A 1 276 ? -7.141 6.996 11.189 1.00 96.62 276 ALA A O 1
ATOM 2083 N N . HIS A 1 277 ? -6.781 8.584 12.752 1.00 97.25 277 HIS A N 1
ATOM 2084 C CA . HIS A 1 277 ? -7.016 7.739 13.918 1.00 97.25 277 HIS A CA 1
ATOM 2085 C C . HIS A 1 277 ? -8.455 7.218 13.953 1.00 97.25 277 HIS A C 1
ATOM 2087 O O . HIS A 1 277 ? -8.658 6.014 14.100 1.00 97.25 277 HIS A O 1
ATOM 2093 N N . ALA A 1 278 ? -9.447 8.094 13.764 1.00 97.88 278 ALA A N 1
ATOM 2094 C CA . ALA A 1 278 ? -10.858 7.707 13.759 1.00 97.88 278 ALA A CA 1
ATOM 2095 C C . ALA A 1 278 ? -11.176 6.667 12.671 1.00 97.88 278 ALA A C 1
ATOM 2097 O O . ALA A 1 278 ? -11.863 5.678 12.934 1.00 97.88 278 ALA A O 1
ATOM 2098 N N . ASP A 1 279 ? -10.638 6.851 11.464 1.00 98.06 279 ASP A N 1
ATOM 2099 C CA . ASP A 1 279 ? -10.827 5.903 10.366 1.00 98.06 279 ASP A CA 1
ATOM 2100 C C . ASP A 1 279 ? -10.153 4.559 10.623 1.00 98.06 279 ASP A C 1
ATOM 2102 O O . ASP A 1 279 ? -10.751 3.511 10.367 1.00 98.06 279 ASP A O 1
ATOM 2106 N N . PHE A 1 280 ? -8.918 4.571 11.132 1.00 97.88 280 PHE A N 1
ATOM 2107 C CA . PHE A 1 280 ? -8.200 3.333 11.415 1.00 97.88 280 PHE A CA 1
ATOM 2108 C C . PHE A 1 280 ? -8.864 2.555 12.551 1.00 97.88 280 PHE A C 1
ATOM 2110 O O . PHE A 1 280 ? -9.031 1.345 12.442 1.00 97.88 280 PHE A O 1
ATOM 2117 N N . LEU A 1 281 ? -9.318 3.249 13.598 1.00 97.94 281 LEU A N 1
ATOM 2118 C CA . LEU A 1 281 ? -10.069 2.650 14.699 1.00 97.94 281 LEU A CA 1
ATOM 2119 C C . LEU A 1 281 ? -11.351 1.976 14.199 1.00 97.94 281 LEU A C 1
ATOM 2121 O O . LEU A 1 281 ? -11.635 0.841 14.573 1.00 97.94 281 LEU A O 1
ATOM 2125 N N . ALA A 1 282 ? -12.093 2.637 13.306 1.00 97.00 282 ALA A N 1
ATOM 2126 C CA . ALA A 1 282 ? -13.278 2.049 12.690 1.00 97.00 282 ALA A CA 1
ATOM 2127 C C . ALA A 1 282 ? -12.943 0.824 11.819 1.00 97.00 282 ALA A C 1
ATOM 2129 O O . ALA A 1 282 ? -13.711 -0.135 11.798 1.00 97.00 282 ALA A O 1
ATOM 2130 N N . ALA A 1 283 ? -11.807 0.831 11.114 1.00 96.69 283 ALA A N 1
ATOM 2131 C CA . ALA A 1 283 ? -11.350 -0.319 10.336 1.00 96.69 283 ALA A CA 1
ATOM 2132 C C . ALA A 1 283 ? -10.984 -1.516 11.232 1.00 96.69 283 ALA A C 1
ATOM 2134 O O . ALA A 1 283 ? -11.381 -2.637 10.930 1.00 96.69 283 ALA A O 1
ATOM 2135 N N . VAL A 1 284 ? -10.275 -1.278 12.341 1.00 96.44 284 VAL A N 1
ATOM 2136 C CA . VAL A 1 284 ? -9.913 -2.319 13.319 1.00 96.44 284 VAL A CA 1
ATOM 2137 C C . VAL A 1 284 ? -11.161 -2.908 13.975 1.00 96.44 284 VAL A C 1
ATOM 2139 O O . VAL A 1 284 ? -11.316 -4.121 13.989 1.00 96.44 284 VAL A O 1
ATOM 2142 N N . ALA A 1 285 ? -12.113 -2.073 14.399 1.00 95.19 285 ALA A N 1
ATOM 2143 C CA . ALA A 1 285 ? -13.360 -2.550 14.999 1.00 95.19 285 ALA A CA 1
ATOM 2144 C C . ALA A 1 285 ? -14.183 -3.454 14.057 1.00 95.19 285 ALA A C 1
ATOM 2146 O O . ALA A 1 285 ? -14.864 -4.368 14.516 1.00 95.19 285 ALA A O 1
ATOM 2147 N N . LEU A 1 286 ? -14.132 -3.209 12.741 1.00 93.81 286 LEU A N 1
ATOM 2148 C CA . LEU A 1 286 ? -14.770 -4.079 11.748 1.00 93.81 286 LEU A CA 1
ATOM 2149 C C . LEU A 1 286 ? -14.060 -5.433 11.622 1.00 93.81 286 LEU A C 1
ATOM 2151 O O . LEU A 1 286 ? -14.739 -6.443 11.482 1.00 93.81 286 LEU A O 1
ATOM 2155 N N . LEU A 1 287 ? -12.727 -5.452 11.685 1.00 92.06 287 LEU A N 1
ATOM 2156 C CA . LEU A 1 287 ? -11.937 -6.686 11.644 1.00 92.06 287 LEU A CA 1
ATOM 2157 C C . LEU A 1 287 ? -12.157 -7.539 12.899 1.00 92.06 287 LEU A C 1
ATOM 2159 O O . LEU A 1 287 ? -12.372 -8.743 12.790 1.00 92.06 287 LEU A O 1
ATOM 2163 N N . ASP A 1 288 ? -12.190 -6.908 14.073 1.00 89.19 288 ASP A N 1
ATOM 2164 C CA . ASP A 1 288 ? -12.452 -7.589 15.346 1.00 89.19 288 ASP A CA 1
ATOM 2165 C C . ASP A 1 288 ? -13.859 -8.207 15.380 1.00 89.19 288 ASP A C 1
ATOM 2167 O O . ASP A 1 288 ? -14.064 -9.276 15.952 1.00 89.19 288 ASP A O 1
ATOM 2171 N N . ALA A 1 289 ? -14.835 -7.558 14.735 1.00 86.69 289 ALA A N 1
ATOM 2172 C CA . ALA A 1 289 ? -16.196 -8.074 14.615 1.00 86.69 289 ALA A CA 1
ATOM 2173 C C . ALA A 1 289 ? -16.313 -9.282 13.663 1.00 86.69 289 ALA A C 1
ATOM 2175 O O . ALA A 1 289 ? -17.268 -10.050 13.780 1.00 86.69 289 ALA A O 1
ATOM 2176 N N . GLU A 1 290 ? -15.373 -9.454 12.729 1.00 79.25 290 GLU A N 1
ATOM 2177 C CA . GLU A 1 290 ? -15.311 -10.606 11.817 1.00 79.25 290 GLU A CA 1
ATOM 2178 C C . GLU A 1 290 ? -14.529 -11.796 12.401 1.00 79.25 290 GLU A C 1
ATOM 2180 O O . GLU A 1 290 ? -14.624 -12.908 11.874 1.00 79.25 290 GLU A O 1
ATOM 2185 N N . ALA A 1 291 ? -13.777 -11.603 13.491 1.00 70.62 291 ALA A N 1
ATOM 2186 C CA . ALA A 1 291 ? -13.001 -12.670 14.109 1.00 70.62 291 ALA A CA 1
ATOM 2187 C C . ALA A 1 291 ? -13.926 -13.755 14.710 1.00 70.62 291 ALA A C 1
ATOM 2189 O O . ALA A 1 291 ? -14.854 -13.436 15.461 1.00 70.62 291 ALA A O 1
ATOM 2190 N N . PRO A 1 292 ? -13.695 -15.054 14.423 1.00 58.25 292 PRO A N 1
ATOM 2191 C CA . PRO A 1 292 ? -14.504 -16.124 14.990 1.00 58.25 292 PRO A CA 1
ATOM 2192 C C . PRO A 1 292 ? -14.382 -16.117 16.516 1.00 58.25 292 PRO A C 1
ATOM 2194 O O . PRO A 1 292 ? -13.285 -16.158 17.074 1.00 58.25 292 PRO A O 1
ATOM 2197 N N . THR A 1 293 ? -15.524 -16.079 17.202 1.00 53.72 293 THR A N 1
ATOM 2198 C CA . THR A 1 293 ? -15.583 -16.175 18.662 1.00 53.72 293 THR A CA 1
ATOM 2199 C C . THR A 1 293 ? -14.992 -17.525 19.078 1.00 53.72 293 THR A C 1
ATOM 2201 O O . THR A 1 293 ? -15.427 -18.551 18.546 1.00 53.72 293 THR A O 1
ATOM 2204 N N . PRO A 1 294 ? -14.013 -17.582 20.001 1.00 49.00 294 PRO A N 1
ATOM 2205 C CA . PRO A 1 294 ? -13.479 -18.856 20.453 1.00 49.00 294 PRO A CA 1
ATOM 2206 C C . PRO A 1 294 ? -14.609 -19.663 21.094 1.00 49.00 294 PRO A C 1
ATOM 2208 O O . PRO A 1 294 ? -15.207 -19.240 22.084 1.00 49.00 294 PRO A O 1
ATOM 2211 N N . THR A 1 295 ? -14.922 -20.817 20.501 1.00 41.22 295 THR A N 1
ATOM 2212 C CA . THR A 1 295 ? -15.886 -21.773 21.051 1.00 41.22 295 THR A CA 1
ATOM 2213 C C . THR A 1 295 ? -15.490 -22.077 22.497 1.00 41.22 295 THR A C 1
ATOM 2215 O O . THR A 1 295 ? -14.351 -22.504 22.718 1.00 41.22 295 THR A O 1
ATOM 2218 N N . PRO A 1 296 ? -16.371 -21.869 23.492 1.00 49.56 296 PRO A N 1
ATOM 2219 C CA . PRO A 1 296 ? -16.043 -22.209 24.864 1.00 49.56 296 PRO A CA 1
ATOM 2220 C C . PRO A 1 296 ? -15.794 -23.716 24.937 1.00 49.56 296 PRO A C 1
ATOM 2222 O O . PRO A 1 296 ? -16.652 -24.522 24.572 1.00 49.56 296 PRO A O 1
ATOM 2225 N N . ILE A 1 297 ? -14.599 -24.093 25.389 1.00 49.09 297 ILE A N 1
ATOM 2226 C CA . ILE A 1 297 ? -14.269 -25.475 25.726 1.00 49.09 297 ILE A CA 1
ATOM 2227 C C . ILE A 1 297 ? -15.160 -25.845 26.912 1.00 49.09 297 ILE A C 1
ATOM 2229 O O . ILE A 1 297 ? -14.876 -25.494 28.055 1.00 49.09 297 ILE A O 1
ATOM 2233 N N . VAL A 1 298 ? -16.273 -26.523 26.635 1.00 55.00 298 VAL A N 1
ATOM 2234 C CA . VAL A 1 298 ? -17.084 -27.164 27.667 1.00 55.00 298 VAL A CA 1
ATOM 2235 C C . VAL A 1 298 ? -16.358 -28.444 28.058 1.00 55.00 298 VAL A C 1
ATOM 2237 O O . VAL A 1 298 ? -16.527 -29.492 27.435 1.00 55.00 298 VAL A O 1
ATOM 2240 N N . THR A 1 299 ? -15.516 -28.364 29.083 1.00 51.16 299 THR A N 1
ATOM 2241 C CA . THR A 1 299 ? -15.066 -29.546 29.815 1.00 51.16 299 THR A CA 1
ATOM 2242 C C . THR A 1 299 ? -16.282 -30.159 30.508 1.00 51.16 299 THR A C 1
ATOM 2244 O O . THR A 1 299 ? -16.797 -29.623 31.486 1.00 51.16 299 THR A O 1
ATOM 2247 N N . ARG A 1 300 ? -16.778 -31.282 29.977 1.00 47.75 300 ARG A N 1
ATOM 2248 C CA . ARG A 1 300 ? -17.677 -32.169 30.722 1.00 47.75 300 ARG A CA 1
ATOM 2249 C C . ARG A 1 300 ? -16.868 -32.828 31.841 1.00 47.75 300 ARG A C 1
ATOM 2251 O O . ARG A 1 300 ? -15.938 -33.577 31.551 1.00 47.75 300 ARG A O 1
ATOM 2258 N N . THR A 1 301 ? -17.215 -32.489 33.079 1.00 57.31 301 THR A N 1
ATOM 2259 C CA . THR A 1 301 ? -16.917 -33.250 34.304 1.00 57.31 301 THR A CA 1
ATOM 2260 C C . THR A 1 301 ? -17.664 -34.569 34.324 1.00 57.31 301 THR A C 1
ATOM 2262 O O . THR A 1 301 ? -18.840 -34.555 33.886 1.00 57.31 301 THR A O 1
#

Organism: Streptomyces venezuelae (NCBI:txid54571)

Radius of gyration: 19.9 Å; chains: 1; bounding box: 53×55×62 Å

Sequence (301 aa):
MCEELAAVARHGLDLRGAARNGFGGRLAAVPAEEGRHSEAADVCALDARAARSGPSSDDLVAWSAALDAAGRHQEALEVRARPVDGPRREAEEGSAPRALQVWALVHRSRMLDAAGRGTEADADRREVLALLARLARDGGSSDPGDLLARWATLLALSGRAVEPAGSREAPGPPLGHKLRDWSNDTLKAHFDGLPARAAEGGDPALDTPPLDHRRLTLRSALFRLRRPREFEESLRRLCDGGVARARRRAADPGARVRALTDRSTFLVAVGRYEEAHADFLAAVALLDAEAPTPTPIVTRT

=== Feature glossary ===
The record interleaves many kinds of information about one protein. Here is each kind framed as the question it answers.

Q: What does the local fold look like, residue by residue?
A: The Foldseek 3Di string encodes local tertiary geometry as a 20-letter alphabet — one character per residue — derived from the relative positions of nearby Cα atoms. Unlike the amino-acid sequence, 3Di is a direct function of the 3D structure, so two proteins with the same fold have similar 3Di strings even at low sequence identity.

Q: Which residues are in helices, strands, or loops?
A: The SS8 string is DSSP's per-residue secondary-structure call. α-helix (H) means an i→i+4 H-bond ladder; β-strand (E) means the residue participates in a β-sheet; 3₁₀ (G) and π (I) are tighter and wider helices; T/S are turns/bends; '-' is loop.

Q: How big and how compact is the whole molecule?
A: Radius of gyration (Rg) is the root-mean-square distance of Cα atoms from their centroid — a single number for overall size and compactness. A globular domain of N residues has Rg ≈ 2.2·N^0.38 Å; an extended or disordered chain has a much larger Rg. The Cα contact count is the number of residue pairs whose Cα atoms are within 8 Å and are more than four positions apart in sequence — a standard proxy for tertiary packing density. The bounding box is the smallest axis-aligned box enclosing all Cα atoms.

Q: Where is each backbone atom in 3D?
A: Structure coordinates are given as an mmCIF _atom_site loop: one row per atom with element, residue name, chain id, sequence number, and x/y/z position in Å. Only the four main-chain atoms per residue are included here; side chains are omitted to keep the record compact.

Q: What is the amino-acid chain?
A: Primary structure: the covalent order of the twenty standard amino acids along the backbone. Two proteins with the same sequence will (almost always) fold to the same structure; two with 30% identity often share a fold but not the details.

Q: What if only a Cα trace is available?
A: Three-state secondary structure (P-SEA) collapses the eight DSSP classes into helix (a), strand (b), and coil (c). P-SEA assigns these from Cα geometry alone — distances and angles — without requiring backbone oxygens, so it works on any Cα trace.

Q: What family and function is it annotated with?
A: Database cross-references. InterPro integrates a dozen domain/family signature databases into unified entries with residue-range hits. GO terms attach function/process/location labels with evidence codes. CATH codes position the fold in a four-level structural taxonomy. Organism is the NCBI-taxonomy species name.

Q: How confident is the AlphaFold model at each residue?
A: pLDDT is the predicted lDDT-Cα score: AlphaFold's confidence that the local environment of each residue (all inter-atomic distances within 15 Å) is correctly placed. It is a per-residue number between 0 and 100, with higher meaning more reliable.

Q: How mobile is each atom in the crystal?
A: B-factor (Debye–Waller factor) reflects atomic displacement in the crystal lattice. It is an experimental observable (units Å²), not a prediction; low values mean the atom is pinned down, high values mean it moves or is heterogeneous across the crystal.

Q: Which residues are buried vs exposed?
A: SASA measures how much of the protein is reachable by solvent. It is computed by rolling a water-sized probe over the atomic surface and summing the exposed area (Å²). Per-residue SASA distinguishes core (buried, low SASA) from surface (exposed, high SASA) residues; total SASA is a whole-molecule size measure.

Q: What do the diagnostic plots show?
A: Plot images: a contact map (which residues are close in 3D, as an N×N binary image), a Ramachandran scatter (backbone torsion angles, revealing secondary-structure composition at a glance), and — for AlphaFold structures — a PAE heatmap (pairwise prediction confidence).

Q: What known structures does this most resemble?
A: The Foldseek neighbor list gives the closest experimentally determined structures in the PDB, ranked by structural alignment. TM-score near 1 means near-identical fold; near 0.3 means only rough topology match. This is how one finds what a novel AlphaFold prediction most resembles in the solved-structure universe.

Q: Are the domains correctly placed relative to each other?
A: Predicted aligned error is AlphaFold's pairwise confidence. Unlike pLDDT (per-residue), PAE is per-residue-pair and captures whether two parts of the structure are correctly placed relative to each other. Units are ångströms of expected positional error.

Q: What do the rendered images show?
A: Structure images are PyMOL renders from six orthogonal camera directions. Cartoon representation draws helices as coils and strands as arrows; sticks shows the backbone as bonds; surface shows the solvent-excluded envelope. Rainbow coloring maps sequence position to hue (blue→red, N→C); chain coloring assigns a distinct color per polypeptide.

Q: What are the backbone torsion angles?
A: φ (phi) and ψ (psi) are the two rotatable backbone dihedrals per residue: φ is the C(i-1)–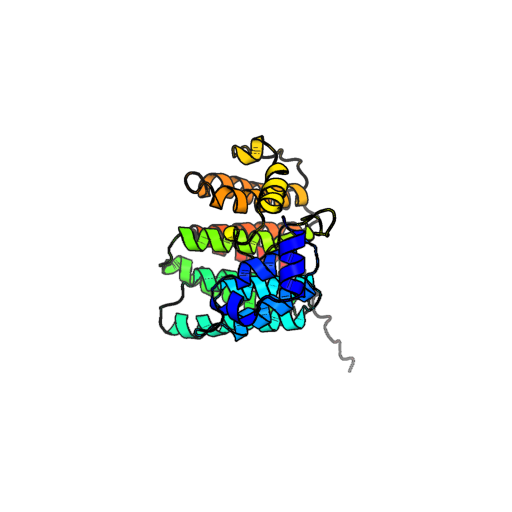N–Cα–C torsion, ψ is the N–Cα–C–N(i+1) torsion, both in degrees on (−180°, 180°]. α-helical residues cluster near (−60°, −45°); β-strand residues near (−120°, +130°). A Ramachandran plot is simply a scatter of (φ, ψ) for every residue.